Protein AF-A0AAU7EL04-F1 (afdb_monomer)

Nearest PDB structures (foldseek):
  5ywj-assembly1_A  TM=5.070E-01  e=1.749E-01  Staphylococcus aureus subsp. aureus NCTC 8325
  7krh-assembly1_A-2  TM=4.385E-01  e=1.977E-01  Variovorax paradoxus
  4em0-assembly1_B  TM=4.450E-01  e=2.101E-01  Staphylococcus aureus subsp. aureus MRSA252
  5jlu-assembly1_A-2  TM=4.382E-01  e=2.101E-01  Streptococcus pyogenes serotype M3
  7dvs-assembly1_B  TM=4.031E-01  e=1.977E-01  Streptococcus agalactiae

Sequence (221 aa):
MESFILNIFAIIGVFVGGYQLFLFLAKNSEERKRTDDDVWELINNCNECRIYASYYDVSLDEIRNIQGFKKHRIELLKIINEPANRKEALESISEKKQIKLNQIKDFENKRKIGYKYENEIFEIFDTYYKLTQDEIIDGFMKKFSTNQTKATEIFQECYNNWLITKVNTRIPTDEVFYEVGFILDSDGYKLTQNDLTRKEWLKKNNKVLDHRINLANDLPF

Radius of gyration: 29.77 Å; Cα contacts (8 Å, |Δi|>4): 164; chains: 1; bounding box: 68×39×106 Å

Foldseek 3Di:
DVVVVVVVVVVVVVVVVVVVVVVVVVVVVVVVVVVVVVLVVCCVPDPVSVVVCVVVVCDPVNCVVPDVVVVVVVLVVVLVPDVVSVVVVVVVVVVVVVVVVVVLVLLLVLLVVCVVCVVLQLVLCPQEQKDFPVSQLVSQCVVVVDDSVVSVVVVVSCDVSQQKDWDDDPDDDPTTIIGGGCCQADPVNDPDPPRHHSVNVCVVVVHHRDDDHPPPDDDDD

Solvent-accessible surface area (backbone atoms only — not comparable to full-atom values): 12437 Å² total; per-residue (Å²): 113,68,71,60,52,52,50,50,53,51,53,52,49,51,51,54,51,52,49,51,51,48,52,53,52,49,50,56,49,49,54,48,50,51,52,52,51,53,50,50,53,45,33,75,75,28,72,68,46,40,53,53,47,63,70,70,68,54,46,85,72,53,64,74,51,66,74,70,45,54,63,55,50,53,52,52,53,51,34,72,78,33,76,69,49,32,52,56,50,50,50,52,49,51,51,51,49,50,52,51,52,50,50,52,52,51,51,53,53,30,35,60,56,35,73,79,45,48,67,60,51,45,62,59,42,58,44,38,51,34,41,40,65,65,60,50,33,54,35,40,20,63,76,67,74,48,51,70,69,60,18,46,51,52,49,50,53,35,40,76,44,36,45,33,34,77,58,84,66,92,62,93,57,99,69,66,40,29,29,76,7,62,54,40,51,39,79,90,48,53,89,50,94,81,56,75,29,50,66,55,49,31,56,77,67,78,48,66,82,36,85,55,67,67,69,93,77,86,84,86,133

Secondary structure (DSSP, 8-state):
-HHHHHHHHHHHHHHHHHHHHHHHHHHHHHHHHHHHHHHHHHHHH-HHHHHHHHHTT--TTGGGSHHHHHHHHHHHHHHHH-HHHHHHHHHHHHHHHHHHHHHHHHHHHHHHHHTTTHHHHHHHHTTEEEEEHHHHHHHHHHHHT--HHHHHHHHHHHHHTTSEEE---SS--SS-EEEE-HHHH-GGG-SSTTPPPHHHHHHHTT---EEEE--------

pLDDT: mean 72.49, std 19.22, range [33.09, 97.69]

Organism: NCBI:txid3045158

Mean predicted aligned error: 16.2 Å

Structure (mmCIF, N/CA/C/O backbone):
data_AF-A0AAU7EL04-F1
#
_entry.id   AF-A0AAU7EL04-F1
#
loop_
_atom_site.group_PDB
_atom_site.id
_atom_site.type_symbol
_atom_site.label_atom_id
_atom_site.label_alt_id
_atom_site.label_comp_id
_atom_site.label_asym_id
_atom_site.label_entity_id
_atom_site.label_seq_id
_atom_site.pdbx_PDB_ins_code
_atom_site.Cartn_x
_atom_site.Cartn_y
_atom_site.Cartn_z
_atom_site.occupancy
_atom_site.B_iso_or_equiv
_atom_site.auth_seq_id
_atom_site.auth_comp_id
_atom_site.auth_asym_id
_atom_site.auth_atom_id
_atom_site.pdbx_PDB_model_num
ATOM 1 N N . MET A 1 1 ? -5.967 14.012 -80.849 1.00 56.38 1 MET A N 1
ATOM 2 C CA . MET A 1 1 ? -4.724 13.213 -80.755 1.00 56.38 1 MET A CA 1
ATOM 3 C C . MET A 1 1 ? -3.885 13.649 -79.550 1.00 56.38 1 MET A C 1
ATOM 5 O O . MET A 1 1 ? -3.519 12.800 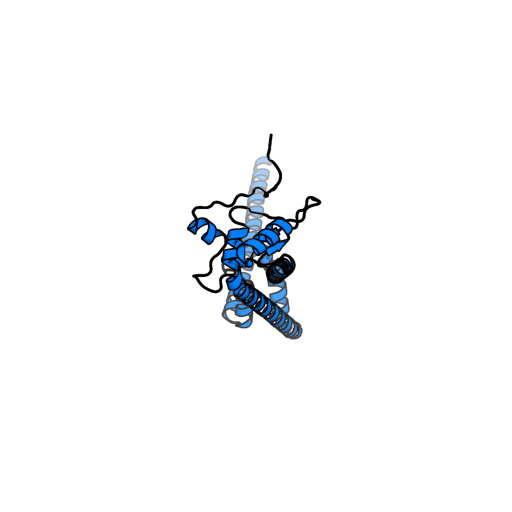-78.753 1.00 56.38 1 MET A O 1
ATOM 9 N N . GLU A 1 2 ? -3.693 14.953 -79.333 1.00 55.84 2 GLU A N 1
ATOM 10 C CA . GLU A 1 2 ? -2.934 15.505 -78.191 1.00 55.84 2 GLU A CA 1
ATOM 11 C C . GLU A 1 2 ? -3.507 15.149 -76.804 1.00 55.84 2 GLU A C 1
ATOM 13 O O . GLU A 1 2 ? -2.762 14.727 -75.927 1.00 55.84 2 GLU A O 1
ATOM 18 N N . SER A 1 3 ? -4.832 15.202 -76.617 1.00 57.09 3 SER A N 1
ATOM 19 C CA . SER A 1 3 ? -5.492 14.801 -75.355 1.00 57.09 3 SER A CA 1
ATOM 20 C C . SER A 1 3 ? -5.275 13.322 -74.987 1.00 57.09 3 SER A C 1
ATOM 22 O O . SER A 1 3 ? -5.177 12.986 -73.809 1.00 57.09 3 SER A O 1
ATOM 24 N N . PHE A 1 4 ? -5.164 12.438 -75.982 1.00 59.41 4 PHE A N 1
ATOM 25 C CA . PHE A 1 4 ? -4.939 11.008 -75.756 1.00 59.41 4 PHE A CA 1
ATOM 26 C C . PHE A 1 4 ? -3.502 10.741 -75.293 1.00 59.41 4 PHE A C 1
ATOM 28 O O . PHE A 1 4 ? -3.276 9.977 -74.360 1.00 59.41 4 PHE A O 1
ATOM 35 N N . ILE A 1 5 ? -2.542 11.447 -75.893 1.00 63.97 5 ILE A N 1
ATOM 36 C CA . ILE A 1 5 ? -1.127 11.395 -75.516 1.00 63.97 5 ILE A CA 1
ATOM 37 C C . ILE A 1 5 ? -0.931 11.961 -74.099 1.00 63.97 5 ILE A C 1
ATOM 39 O O . ILE A 1 5 ? -0.245 11.344 -73.286 1.00 63.97 5 ILE A O 1
ATOM 43 N N . LEU A 1 6 ? -1.596 13.073 -73.763 1.00 65.31 6 LEU A N 1
ATOM 44 C CA . LEU A 1 6 ? -1.537 13.675 -72.426 1.00 65.31 6 LEU A CA 1
ATOM 45 C C . LEU A 1 6 ? -2.083 12.732 -71.336 1.00 65.31 6 LEU A C 1
ATOM 47 O O . LEU A 1 6 ? -1.476 12.592 -70.276 1.00 65.31 6 LEU A O 1
ATOM 51 N N . ASN A 1 7 ? -3.188 12.034 -71.622 1.00 63.28 7 ASN A N 1
ATOM 52 C CA . ASN A 1 7 ? -3.768 11.046 -70.709 1.00 63.28 7 ASN A CA 1
ATOM 53 C C . ASN A 1 7 ? -2.852 9.830 -70.508 1.00 63.28 7 ASN A C 1
ATOM 55 O O . ASN A 1 7 ? -2.730 9.342 -69.387 1.00 63.28 7 ASN A O 1
ATOM 59 N N . ILE A 1 8 ? -2.158 9.370 -71.555 1.00 70.81 8 ILE A N 1
ATOM 60 C CA . ILE A 1 8 ? -1.171 8.286 -71.437 1.00 70.81 8 ILE A CA 1
ATOM 61 C C . ILE A 1 8 ? 0.001 8.711 -70.541 1.00 70.81 8 ILE A C 1
ATOM 63 O O . ILE A 1 8 ? 0.376 7.960 -69.642 1.00 70.81 8 ILE A O 1
ATOM 67 N N . PHE A 1 9 ? 0.542 9.921 -70.716 1.00 65.44 9 PHE A N 1
ATOM 68 C CA . PHE A 1 9 ? 1.618 10.423 -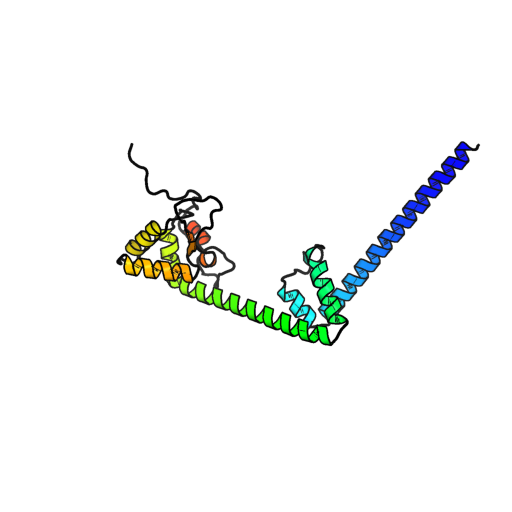69.852 1.00 65.44 9 PHE A CA 1
ATOM 69 C C . PHE A 1 9 ? 1.176 10.601 -68.395 1.00 65.44 9 PHE A C 1
ATOM 71 O O . PHE A 1 9 ? 1.946 10.282 -67.489 1.00 65.44 9 PHE A O 1
ATOM 78 N N . ALA A 1 10 ? -0.064 11.034 -68.151 1.00 65.44 10 ALA A N 1
ATOM 79 C CA . ALA A 1 10 ? -0.618 11.126 -66.802 1.00 65.44 10 ALA A CA 1
ATOM 80 C C . ALA A 1 10 ? -0.753 9.743 -66.137 1.00 65.44 10 ALA A C 1
ATOM 82 O O . ALA A 1 10 ? -0.363 9.576 -64.982 1.00 65.44 10 ALA A O 1
ATOM 83 N N . ILE A 1 11 ? -1.231 8.733 -66.874 1.00 71.56 11 ILE A N 1
ATOM 84 C CA . ILE A 1 11 ? -1.351 7.350 -66.380 1.00 71.56 11 ILE A CA 1
ATOM 85 C C . ILE A 1 11 ? 0.029 6.757 -66.068 1.00 71.56 11 ILE A C 1
ATOM 87 O O . ILE A 1 11 ? 0.217 6.166 -65.004 1.00 71.56 11 ILE A O 1
ATOM 91 N N . ILE A 1 12 ? 1.010 6.959 -66.955 1.00 72.94 12 ILE A N 1
ATOM 92 C CA . ILE A 1 12 ? 2.396 6.525 -66.733 1.00 72.94 12 ILE A CA 1
ATOM 93 C C . ILE A 1 12 ? 2.987 7.236 -65.507 1.00 72.94 12 ILE A C 1
ATOM 95 O O . ILE A 1 12 ? 3.614 6.588 -64.672 1.00 72.94 12 ILE A O 1
ATOM 99 N N . GLY A 1 13 ? 2.740 8.539 -65.344 1.00 68.31 13 GLY A N 1
ATOM 100 C CA . GLY A 1 13 ? 3.198 9.314 -64.187 1.00 68.31 13 GLY A CA 1
ATOM 101 C C . GLY A 1 13 ? 2.639 8.803 -62.855 1.00 68.31 13 GLY A C 1
ATOM 102 O O . GLY A 1 13 ? 3.395 8.644 -61.896 1.00 68.31 13 GLY A O 1
ATOM 103 N N . VAL A 1 14 ? 1.344 8.470 -62.802 1.00 73.56 14 VAL A N 1
ATOM 104 C CA . VAL A 1 14 ? 0.712 7.876 -61.609 1.00 73.56 14 VAL A CA 1
ATOM 105 C C . VAL A 1 14 ? 1.301 6.498 -61.299 1.00 73.56 14 VAL A C 1
ATOM 107 O O . VAL A 1 14 ? 1.588 6.206 -60.138 1.00 73.56 14 VAL A O 1
ATOM 110 N N . PHE A 1 15 ? 1.546 5.671 -62.319 1.00 74.19 15 PHE A N 1
ATOM 111 C CA . PHE A 1 15 ? 2.163 4.355 -62.136 1.00 74.19 15 PHE A CA 1
ATOM 112 C C . PHE A 1 15 ? 3.600 4.450 -61.613 1.00 74.19 15 PHE A C 1
ATOM 114 O O . PHE A 1 15 ? 3.956 3.751 -60.665 1.00 74.19 15 PHE A O 1
ATOM 121 N N . VAL A 1 16 ? 4.418 5.340 -62.183 1.00 76.31 16 VAL A N 1
ATOM 122 C CA . VAL A 1 16 ? 5.808 5.545 -61.747 1.00 76.31 16 VAL A CA 1
ATOM 123 C C . VAL A 1 16 ? 5.855 6.116 -60.328 1.00 76.31 16 VAL A C 1
ATOM 125 O O . VAL A 1 16 ? 6.622 5.622 -59.502 1.00 76.31 16 VAL A O 1
ATOM 128 N N . GLY A 1 17 ? 5.004 7.095 -60.007 1.00 72.56 17 GLY A N 1
ATOM 129 C CA . GLY A 1 17 ? 4.915 7.668 -58.661 1.00 72.56 17 GLY A CA 1
ATOM 130 C C . GLY A 1 17 ? 4.453 6.651 -57.612 1.00 72.56 17 GLY A C 1
ATOM 131 O O . GLY A 1 17 ? 5.066 6.533 -56.551 1.00 72.56 17 GLY A O 1
ATOM 132 N N . GLY A 1 18 ? 3.424 5.859 -57.929 1.00 73.88 18 GLY A N 1
ATOM 133 C CA . GLY A 1 18 ? 2.944 4.779 -57.063 1.00 73.88 18 GLY A CA 1
ATOM 134 C C . GLY A 1 18 ? 3.996 3.690 -56.842 1.00 73.88 18 GLY A C 1
ATOM 135 O O . GLY A 1 18 ? 4.185 3.237 -55.714 1.00 73.88 18 GLY A O 1
ATOM 136 N N . TYR A 1 19 ? 4.738 3.318 -57.889 1.00 72.19 19 TYR A N 1
ATOM 137 C CA . TYR A 1 19 ? 5.814 2.332 -57.798 1.00 72.19 19 TYR A CA 1
ATOM 138 C C . TYR A 1 19 ? 7.004 2.836 -56.968 1.00 72.19 19 TYR A C 1
ATOM 140 O O . TYR A 1 19 ? 7.523 2.097 -56.132 1.00 72.19 19 TYR A O 1
ATOM 148 N N . GLN A 1 20 ? 7.406 4.104 -57.114 1.00 71.44 20 GLN A N 1
ATOM 149 C CA . GLN A 1 20 ? 8.451 4.693 -56.267 1.00 71.44 20 GLN A CA 1
ATOM 150 C C . GLN A 1 20 ? 8.026 4.786 -54.797 1.00 71.44 20 GLN A C 1
ATOM 152 O O . GLN A 1 20 ? 8.826 4.476 -53.913 1.00 71.44 20 GLN A O 1
ATOM 157 N N . LEU A 1 21 ? 6.769 5.150 -54.521 1.00 70.25 21 LEU A N 1
ATOM 158 C CA . LEU A 1 21 ? 6.232 5.156 -53.160 1.00 70.25 21 LEU A CA 1
ATOM 159 C C . LEU A 1 21 ? 6.203 3.741 -52.566 1.00 70.25 21 LEU A C 1
ATOM 161 O O . LEU A 1 21 ? 6.599 3.551 -51.418 1.00 70.25 21 LEU A O 1
ATOM 165 N N . PHE A 1 22 ? 5.795 2.743 -53.353 1.00 74.31 22 PHE A N 1
ATOM 166 C CA . PHE A 1 22 ? 5.831 1.340 -52.948 1.00 74.31 22 PHE A CA 1
ATOM 167 C C . PHE A 1 22 ? 7.256 0.882 -52.618 1.00 74.31 22 PHE A C 1
ATOM 169 O O . PHE A 1 22 ? 7.471 0.332 -51.542 1.00 74.31 22 PHE A O 1
ATOM 176 N N . LEU A 1 23 ? 8.240 1.165 -53.479 1.00 64.94 23 LEU A N 1
ATOM 177 C CA . LEU A 1 23 ? 9.645 0.828 -53.224 1.00 64.94 23 LEU A CA 1
ATOM 178 C C . LEU A 1 23 ? 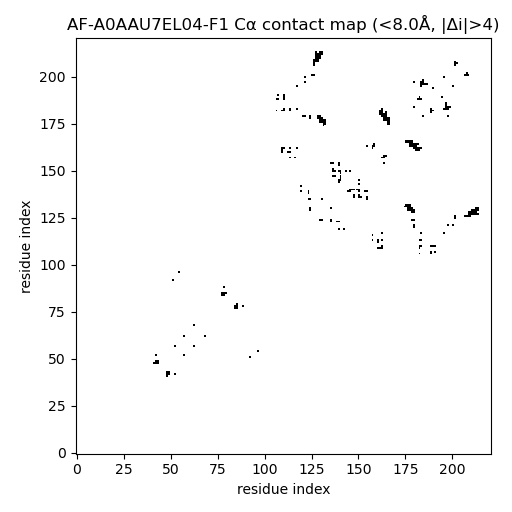10.196 1.537 -51.980 1.00 64.94 23 LEU A C 1
ATOM 180 O O . LEU A 1 23 ? 10.914 0.921 -51.195 1.00 64.94 23 LEU A O 1
ATOM 184 N N . PHE A 1 24 ? 9.839 2.803 -51.755 1.00 68.06 24 PHE A N 1
ATOM 185 C CA . PHE A 1 24 ? 10.226 3.541 -50.550 1.00 68.06 24 PHE A CA 1
ATOM 186 C C . PHE A 1 24 ? 9.618 2.932 -49.277 1.00 68.06 24 PHE A C 1
ATOM 188 O O . PHE A 1 24 ? 10.305 2.774 -48.266 1.00 68.06 24 PHE A O 1
ATOM 195 N N . LEU A 1 25 ? 8.337 2.557 -49.316 1.00 63.88 25 LEU A N 1
ATOM 196 C CA . LEU A 1 25 ? 7.660 1.902 -48.196 1.00 63.88 25 LEU A CA 1
ATOM 197 C C . LEU A 1 25 ? 8.203 0.488 -47.947 1.00 63.88 25 LEU A C 1
ATOM 199 O O . LEU A 1 25 ? 8.426 0.130 -46.791 1.00 63.88 25 LEU A O 1
ATOM 203 N N . ALA A 1 26 ? 8.471 -0.279 -49.005 1.00 59.97 26 ALA A N 1
ATOM 204 C CA . ALA A 1 26 ? 9.073 -1.607 -48.935 1.00 59.97 26 ALA A CA 1
ATOM 205 C C . ALA A 1 26 ? 10.490 -1.548 -48.351 1.00 59.97 26 ALA A C 1
ATOM 207 O O . ALA A 1 26 ? 10.773 -2.255 -47.388 1.00 59.97 26 ALA A O 1
ATOM 208 N N . LYS A 1 27 ? 11.336 -0.623 -48.822 1.00 57.88 27 LYS A N 1
ATOM 209 C CA . LYS A 1 27 ? 12.689 -0.416 -48.286 1.00 57.88 27 LYS A CA 1
ATOM 210 C C . LYS A 1 27 ? 12.667 -0.014 -46.808 1.00 57.88 27 LYS A C 1
ATOM 212 O O . LYS A 1 27 ? 13.374 -0.605 -46.003 1.00 57.88 27 LYS A O 1
ATOM 217 N N . ASN A 1 28 ? 11.792 0.915 -46.416 1.00 53.97 28 ASN A N 1
ATOM 218 C CA . ASN A 1 28 ? 11.625 1.304 -45.009 1.00 53.97 28 ASN A CA 1
ATOM 219 C C . ASN A 1 28 ? 11.025 0.194 -44.129 1.00 53.97 28 ASN A C 1
ATOM 221 O O . ASN A 1 28 ? 11.188 0.220 -42.908 1.00 53.97 28 ASN A O 1
ATOM 225 N N . SER A 1 29 ? 10.252 -0.724 -44.711 1.00 50.03 29 SER A N 1
ATOM 226 C CA . SER A 1 29 ? 9.760 -1.928 -44.035 1.00 50.03 29 SER A CA 1
ATOM 227 C C . SER A 1 29 ? 10.898 -2.926 -43.832 1.00 50.03 29 SER A C 1
ATOM 229 O O . SER A 1 29 ? 11.003 -3.524 -42.767 1.00 50.03 29 SER A O 1
ATOM 231 N N . GLU A 1 30 ? 11.728 -3.125 -44.849 1.00 45.56 30 GLU A N 1
ATOM 232 C CA . GLU A 1 30 ? 12.839 -4.074 -44.849 1.00 45.56 30 GLU A CA 1
ATOM 233 C C . GLU A 1 30 ? 13.976 -3.611 -43.927 1.00 45.56 30 GLU A C 1
ATOM 235 O O . GLU A 1 30 ? 14.449 -4.393 -43.110 1.00 45.56 30 GLU A O 1
ATOM 240 N N . GLU A 1 31 ? 14.323 -2.319 -43.938 1.00 46.16 31 GLU A N 1
ATOM 241 C CA . GLU A 1 31 ? 15.261 -1.716 -42.978 1.00 46.16 31 GLU A CA 1
ATOM 242 C C . GLU A 1 31 ? 14.739 -1.790 -41.535 1.00 46.16 31 GLU A C 1
ATOM 244 O O . GLU A 1 31 ? 15.513 -2.063 -40.616 1.00 46.16 31 GLU A O 1
ATOM 249 N N . ARG A 1 32 ? 13.427 -1.604 -41.313 1.00 49.88 32 ARG A N 1
ATOM 250 C CA . ARG A 1 32 ? 12.816 -1.795 -39.987 1.00 49.88 32 ARG A CA 1
ATOM 251 C C . ARG A 1 32 ? 12.904 -3.245 -39.523 1.00 49.88 32 ARG A C 1
ATOM 253 O O . ARG A 1 32 ? 13.407 -3.466 -38.431 1.00 49.88 32 ARG A O 1
ATOM 260 N N . LYS A 1 33 ? 12.504 -4.203 -40.367 1.00 49.94 33 LYS A N 1
ATOM 261 C CA . LYS A 1 33 ? 12.606 -5.640 -40.067 1.00 49.94 33 LYS A CA 1
ATOM 262 C C . LYS A 1 33 ? 14.039 -6.055 -39.753 1.00 49.94 33 LYS A C 1
ATOM 264 O O . LYS A 1 33 ? 14.271 -6.651 -38.716 1.00 49.94 33 LYS A O 1
ATOM 269 N N . ARG A 1 34 ? 14.999 -5.646 -40.586 1.00 45.66 34 ARG A N 1
ATOM 270 C CA . ARG A 1 34 ? 16.420 -5.948 -40.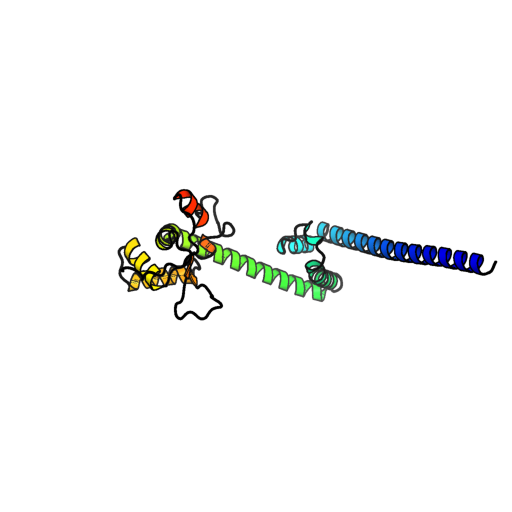385 1.00 45.66 34 ARG A CA 1
ATOM 271 C C . ARG A 1 34 ? 16.945 -5.377 -39.069 1.00 45.66 34 ARG A C 1
ATOM 273 O O . ARG A 1 34 ? 17.654 -6.060 -38.350 1.00 45.66 34 ARG A O 1
ATOM 280 N N . THR A 1 35 ? 16.534 -4.158 -38.714 1.00 48.94 35 THR A N 1
ATOM 281 C CA . THR A 1 35 ? 16.940 -3.578 -37.429 1.00 48.94 35 THR A CA 1
ATOM 282 C C . THR A 1 35 ? 16.281 -4.270 -36.234 1.00 48.94 35 THR A C 1
ATOM 284 O O . THR A 1 35 ? 16.892 -4.355 -35.173 1.00 48.94 35 THR A O 1
ATOM 287 N N . ASP A 1 36 ? 15.039 -4.730 -36.376 1.00 50.56 36 ASP A N 1
ATOM 288 C CA . ASP A 1 36 ? 14.349 -5.472 -35.321 1.00 50.56 36 ASP A CA 1
ATOM 289 C C . ASP A 1 36 ? 14.992 -6.856 -35.130 1.00 50.56 36 ASP A C 1
ATOM 291 O O . ASP A 1 36 ? 15.230 -7.251 -33.990 1.00 50.56 36 ASP A O 1
ATOM 295 N N . ASP A 1 37 ? 15.361 -7.537 -36.220 1.00 50.81 37 ASP A N 1
ATOM 296 C CA . ASP A 1 37 ? 16.081 -8.816 -36.206 1.00 50.81 37 ASP A CA 1
ATOM 297 C C . ASP A 1 37 ? 17.477 -8.674 -35.570 1.00 50.81 37 ASP A C 1
ATOM 299 O O . ASP A 1 37 ? 17.817 -9.448 -34.676 1.00 50.81 37 ASP A O 1
ATOM 303 N N . ASP A 1 38 ? 18.242 -7.634 -35.929 1.00 50.09 38 ASP A N 1
ATOM 304 C CA . ASP A 1 38 ? 19.562 -7.353 -35.343 1.00 50.09 38 ASP A CA 1
ATOM 305 C C . ASP A 1 38 ? 19.463 -7.072 -33.826 1.00 50.09 38 ASP A C 1
ATOM 307 O O . ASP A 1 38 ? 20.283 -7.538 -33.032 1.00 50.09 38 ASP A O 1
ATOM 311 N N . VAL A 1 39 ? 18.437 -6.328 -33.389 1.00 50.66 39 VAL A N 1
ATOM 312 C CA . VAL A 1 39 ? 18.180 -6.040 -31.964 1.00 50.66 39 VAL A CA 1
ATOM 313 C C . VAL A 1 39 ? 17.760 -7.302 -31.211 1.00 50.66 39 VAL A C 1
ATOM 315 O O . VAL A 1 39 ? 18.180 -7.504 -30.071 1.00 50.66 39 VAL A O 1
ATOM 318 N N . TRP A 1 40 ? 16.968 -8.167 -31.837 1.00 52.25 40 TRP A N 1
ATOM 319 C CA . TRP A 1 40 ? 16.572 -9.455 -31.277 1.00 52.25 40 TRP A CA 1
ATOM 320 C C . TRP A 1 40 ? 17.737 -10.435 -31.159 1.00 52.25 40 TRP A C 1
ATOM 322 O O . TRP A 1 40 ? 17.868 -11.112 -30.137 1.00 52.25 40 TRP A O 1
ATOM 332 N N . GLU A 1 41 ? 18.607 -10.486 -32.163 1.00 50.00 41 GLU A N 1
ATOM 333 C CA . GLU A 1 41 ? 19.839 -11.269 -32.134 1.00 50.00 41 GLU A CA 1
ATOM 334 C C . GLU A 1 41 ? 20.787 -10.753 -31.037 1.00 50.00 41 GLU A C 1
ATOM 336 O O . GLU A 1 41 ? 21.343 -11.545 -30.274 1.00 50.00 41 GLU A O 1
ATOM 341 N N . LEU A 1 42 ? 20.887 -9.431 -30.862 1.00 50.69 42 LEU A N 1
ATOM 342 C CA . LEU A 1 42 ? 21.638 -8.790 -29.775 1.00 50.69 42 LEU A CA 1
ATOM 343 C C . LEU A 1 42 ? 21.061 -9.101 -28.389 1.00 50.69 42 LEU A C 1
ATOM 345 O O . LEU A 1 42 ? 21.818 -9.444 -27.483 1.00 50.69 42 LEU A O 1
ATOM 349 N N . ILE A 1 43 ? 19.740 -9.026 -28.207 1.00 53.53 43 ILE A N 1
ATOM 350 C CA . ILE A 1 43 ? 19.094 -9.399 -26.942 1.00 53.53 43 ILE A CA 1
ATOM 351 C C . ILE A 1 43 ? 19.321 -10.885 -26.661 1.00 53.53 43 ILE A C 1
ATOM 353 O O . ILE A 1 43 ? 19.666 -11.232 -25.543 1.00 53.53 43 ILE A O 1
ATOM 357 N N . ASN A 1 44 ? 19.204 -11.776 -27.643 1.00 50.94 44 ASN A N 1
ATOM 358 C CA . ASN A 1 44 ? 19.378 -13.209 -27.396 1.00 50.94 44 ASN A CA 1
ATOM 359 C C . ASN A 1 44 ? 20.835 -13.606 -27.099 1.00 50.94 44 ASN A C 1
ATOM 361 O O . ASN A 1 44 ? 21.057 -14.527 -26.309 1.00 50.94 44 ASN A O 1
ATOM 365 N N . ASN A 1 45 ? 21.813 -12.884 -27.657 1.00 42.44 45 ASN A N 1
ATOM 366 C CA . ASN A 1 45 ? 23.239 -13.206 -27.534 1.00 42.44 45 ASN A CA 1
ATOM 367 C C . ASN A 1 45 ? 24.007 -12.371 -26.485 1.00 42.44 45 ASN A C 1
ATOM 369 O O . ASN A 1 45 ? 25.163 -12.681 -26.201 1.00 42.44 45 ASN A O 1
ATOM 373 N N . CYS A 1 46 ? 23.397 -11.347 -25.874 1.00 47.22 46 CYS A N 1
ATOM 374 C CA . CYS A 1 46 ? 24.008 -10.518 -24.826 1.00 47.22 46 CYS A CA 1
ATOM 375 C C . CYS A 1 46 ? 23.200 -10.593 -23.522 1.00 47.22 46 CYS A C 1
ATOM 377 O O . CYS A 1 46 ? 22.081 -10.082 -23.427 1.00 47.22 46 CYS A O 1
ATOM 379 N N . ASN A 1 47 ? 23.782 -11.204 -22.484 1.00 47.34 47 ASN A N 1
ATOM 380 C CA . ASN A 1 47 ? 23.147 -11.347 -21.167 1.00 47.34 47 ASN A CA 1
ATOM 381 C C . ASN A 1 47 ? 22.742 -9.992 -20.568 1.00 47.34 47 ASN A C 1
ATOM 383 O O . ASN A 1 47 ? 21.713 -9.876 -19.908 1.00 47.34 47 ASN A O 1
ATOM 387 N N . GLU A 1 48 ? 23.517 -8.953 -20.835 1.00 49.81 48 GLU A N 1
ATOM 388 C CA . GLU A 1 48 ? 23.311 -7.594 -20.356 1.00 49.81 48 GLU A CA 1
ATOM 389 C C . GLU A 1 48 ? 22.099 -6.934 -21.033 1.00 49.81 48 GLU A C 1
ATOM 391 O O . GLU A 1 48 ? 21.301 -6.274 -20.363 1.00 49.81 48 GLU A O 1
ATOM 396 N N . CYS A 1 49 ? 21.888 -7.183 -22.331 1.00 51.75 49 CYS A N 1
ATOM 397 C CA . CYS A 1 49 ? 20.688 -6.751 -23.051 1.00 51.75 49 CYS A CA 1
ATOM 398 C C . CYS A 1 49 ? 19.437 -7.513 -22.588 1.00 51.75 49 CYS A C 1
ATOM 400 O O . CYS A 1 49 ? 18.375 -6.902 -22.459 1.00 51.75 49 CYS A O 1
ATOM 402 N N . ARG A 1 50 ? 19.559 -8.805 -22.243 1.00 54.31 50 ARG A N 1
ATOM 403 C CA . ARG A 1 50 ? 18.465 -9.585 -21.620 1.00 54.31 50 ARG A CA 1
ATOM 404 C C . ARG A 1 50 ? 18.081 -9.026 -20.260 1.00 54.31 50 ARG A C 1
ATOM 406 O O . ARG A 1 50 ? 16.896 -8.875 -19.976 1.00 54.31 50 ARG A O 1
ATOM 413 N N . ILE A 1 51 ? 19.074 -8.689 -19.437 1.00 51.88 51 ILE A N 1
ATOM 414 C CA . ILE A 1 51 ? 18.857 -8.099 -18.113 1.00 51.88 51 ILE A CA 1
ATOM 415 C C . ILE A 1 51 ? 18.157 -6.742 -18.248 1.00 51.88 51 ILE A C 1
ATOM 417 O O . ILE A 1 51 ? 17.175 -6.507 -17.547 1.00 51.88 51 ILE A O 1
ATOM 421 N N . TYR A 1 52 ? 18.583 -5.882 -19.179 1.00 56.81 52 TYR A N 1
ATOM 422 C CA . TYR A 1 52 ? 17.908 -4.607 -19.441 1.00 56.81 52 TYR A CA 1
ATOM 423 C C . TYR A 1 52 ? 16.462 -4.804 -19.930 1.00 56.81 52 TYR A C 1
ATOM 425 O O . TYR A 1 52 ? 15.548 -4.226 -19.346 1.00 56.81 52 TYR A O 1
ATOM 433 N N . ALA A 1 53 ? 16.233 -5.657 -20.936 1.00 53.84 53 ALA A N 1
ATOM 434 C CA . ALA A 1 53 ? 14.895 -5.942 -21.466 1.00 53.84 53 ALA A CA 1
ATOM 435 C C . ALA A 1 53 ? 13.945 -6.497 -20.386 1.00 53.84 53 ALA A C 1
ATOM 437 O O . ALA A 1 53 ? 12.812 -6.038 -20.268 1.00 53.84 53 ALA A O 1
ATOM 438 N N . SER A 1 54 ? 14.441 -7.401 -19.533 1.00 52.19 54 SER A N 1
ATOM 439 C CA . SER A 1 54 ? 13.683 -7.956 -18.402 1.00 52.19 54 SER A CA 1
ATOM 440 C C . SER A 1 54 ? 13.353 -6.929 -17.309 1.00 52.19 54 SER A C 1
ATOM 442 O O . SER A 1 54 ? 12.368 -7.078 -16.596 1.00 52.19 54 SER A O 1
ATOM 444 N N . TYR A 1 55 ? 14.163 -5.877 -17.154 1.00 49.53 55 TYR A N 1
ATOM 445 C CA . TYR A 1 55 ? 14.032 -4.913 -16.057 1.00 49.53 55 TYR A CA 1
ATOM 446 C C . TYR A 1 55 ? 12.944 -3.857 -16.291 1.00 49.53 55 TYR A C 1
ATOM 448 O O . TYR A 1 55 ? 12.338 -3.366 -15.329 1.00 49.53 55 TYR A O 1
ATOM 456 N N . TYR A 1 56 ? 12.706 -3.509 -17.556 1.00 48.81 56 TYR A N 1
ATOM 457 C CA . TYR A 1 56 ? 11.683 -2.544 -17.965 1.00 48.81 56 TYR A CA 1
ATOM 458 C C . TYR A 1 56 ? 10.321 -3.185 -18.241 1.00 48.81 56 TYR A C 1
ATOM 460 O O . TYR A 1 56 ? 9.435 -2.485 -18.718 1.00 48.81 56 TYR A O 1
ATOM 468 N N . ASP A 1 57 ? 10.167 -4.477 -17.924 1.00 46.03 57 ASP A N 1
ATOM 469 C CA . ASP A 1 57 ? 8.935 -5.255 -18.105 1.00 46.03 57 ASP A CA 1
ATOM 470 C C . ASP A 1 57 ? 8.328 -5.077 -19.500 1.00 46.03 57 ASP A C 1
ATOM 472 O O . ASP A 1 57 ? 7.118 -5.127 -19.686 1.00 46.03 57 ASP A O 1
ATOM 476 N N . VAL A 1 58 ? 9.187 -4.824 -20.495 1.00 47.47 58 VAL A N 1
ATOM 477 C CA . VAL A 1 58 ? 8.737 -4.695 -21.870 1.00 47.47 58 VAL A CA 1
ATOM 478 C C . VAL A 1 58 ? 8.438 -6.115 -22.293 1.00 47.47 58 VAL A C 1
ATOM 480 O O . VAL A 1 58 ? 9.350 -6.883 -22.618 1.00 47.47 58 VAL A O 1
ATOM 483 N N . SER A 1 59 ? 7.163 -6.492 -22.237 1.00 44.06 59 SER A N 1
ATOM 484 C CA . SER A 1 59 ? 6.743 -7.713 -22.904 1.00 44.06 59 SER A CA 1
ATOM 485 C C . SER A 1 59 ? 7.263 -7.635 -24.340 1.00 44.06 59 SER A C 1
ATOM 487 O O . SER A 1 59 ? 7.290 -6.570 -24.965 1.00 44.06 59 SER A O 1
ATOM 489 N N . LEU A 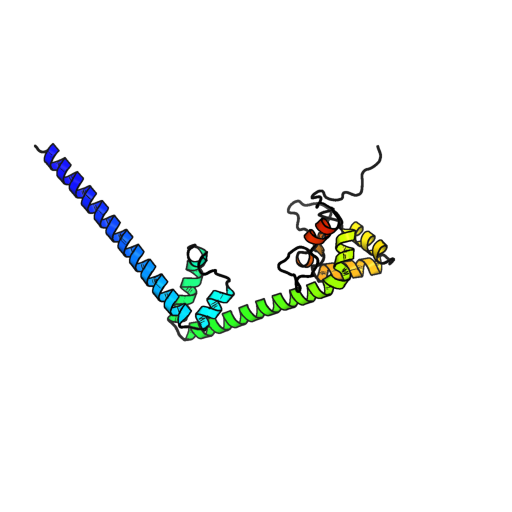1 60 ? 7.728 -8.758 -24.874 1.00 44.94 60 LEU A N 1
ATOM 490 C CA . LEU A 1 60 ? 8.232 -8.819 -26.248 1.00 44.94 60 LEU A CA 1
ATOM 491 C C . LEU A 1 60 ? 7.180 -8.311 -27.263 1.00 44.94 60 LEU A C 1
ATOM 493 O O . LEU A 1 60 ? 7.532 -7.864 -28.354 1.00 44.94 60 LEU A O 1
ATOM 497 N N . ASP A 1 61 ? 5.908 -8.289 -26.852 1.00 41.22 61 ASP A N 1
ATOM 498 C CA . ASP A 1 61 ? 4.769 -7.711 -27.559 1.00 41.22 61 ASP A CA 1
ATOM 499 C C . ASP A 1 61 ? 4.625 -6.178 -27.410 1.00 41.22 61 ASP A C 1
ATOM 501 O O . ASP A 1 61 ? 4.207 -5.514 -28.359 1.00 41.22 61 ASP A O 1
ATOM 505 N N . GLU A 1 62 ? 5.026 -5.564 -26.292 1.00 41.47 62 GLU A N 1
ATOM 506 C CA . GLU A 1 62 ? 5.021 -4.099 -26.099 1.00 41.47 62 GLU A CA 1
ATOM 507 C C . GLU A 1 62 ? 6.152 -3.379 -26.842 1.00 41.47 62 GLU A C 1
ATOM 509 O O . GLU A 1 62 ? 6.011 -2.201 -27.180 1.00 41.47 62 GLU A O 1
ATOM 514 N N . ILE A 1 63 ? 7.228 -4.090 -27.199 1.00 41.94 63 ILE A N 1
ATOM 515 C CA . ILE A 1 63 ? 8.295 -3.588 -28.086 1.00 41.94 63 ILE A CA 1
ATOM 516 C C . ILE A 1 63 ? 7.726 -3.144 -29.449 1.00 41.94 63 ILE A C 1
ATOM 518 O O . ILE A 1 63 ? 8.258 -2.227 -30.081 1.00 41.94 63 ILE A O 1
ATOM 522 N N . ARG A 1 64 ? 6.590 -3.713 -29.882 1.00 43.50 64 ARG A N 1
ATOM 523 C CA . ARG A 1 64 ? 5.894 -3.307 -31.115 1.00 43.50 64 ARG A CA 1
ATOM 524 C C . ARG A 1 64 ? 5.171 -1.958 -31.015 1.00 43.50 64 ARG A C 1
ATOM 526 O O . ARG A 1 64 ? 4.817 -1.412 -32.060 1.00 43.50 64 ARG A O 1
ATOM 533 N N . ASN A 1 65 ? 4.975 -1.385 -29.822 1.00 44.38 65 ASN A N 1
ATOM 534 C CA . ASN A 1 65 ? 4.331 -0.078 -29.649 1.00 44.38 65 ASN A CA 1
ATOM 535 C C . ASN A 1 65 ? 5.369 1.064 -29.551 1.00 44.38 65 ASN A C 1
ATOM 537 O O . ASN A 1 65 ? 6.046 1.304 -28.555 1.00 44.38 65 ASN A O 1
ATOM 541 N N . ILE A 1 66 ? 5.482 1.797 -30.660 1.00 42.19 66 ILE A N 1
ATOM 542 C CA . ILE A 1 66 ? 6.696 2.459 -31.175 1.00 42.19 66 ILE A CA 1
ATOM 543 C C . ILE A 1 66 ? 7.194 3.713 -30.413 1.00 42.19 66 ILE A C 1
ATOM 545 O O . ILE A 1 66 ? 8.302 4.185 -30.683 1.00 42.19 66 ILE A O 1
ATOM 549 N N . GLN A 1 67 ? 6.455 4.287 -29.458 1.00 42.00 67 GLN A N 1
ATOM 550 C CA . GLN A 1 67 ? 6.849 5.587 -28.876 1.00 42.00 67 GLN A CA 1
ATOM 551 C C . GLN A 1 67 ? 7.824 5.504 -27.689 1.00 42.00 67 GLN A C 1
ATOM 553 O O . GLN A 1 67 ? 8.778 6.283 -27.655 1.00 42.00 67 GLN A O 1
ATOM 558 N N . GLY A 1 68 ? 7.666 4.548 -26.767 1.00 43.56 68 GLY A N 1
ATOM 559 C CA . GLY A 1 68 ? 8.614 4.357 -25.653 1.00 43.56 68 GLY A CA 1
ATOM 560 C C . GLY A 1 68 ? 9.957 3.773 -26.109 1.00 43.56 68 GLY A C 1
ATOM 561 O O . GLY A 1 68 ? 11.022 4.151 -25.619 1.00 43.56 68 GLY A O 1
ATOM 562 N N . PHE A 1 69 ? 9.918 2.920 -27.135 1.00 48.25 69 PHE A N 1
ATOM 563 C CA . PHE A 1 69 ? 11.079 2.183 -27.625 1.00 48.25 69 PHE A CA 1
ATOM 564 C C . PHE A 1 69 ? 12.143 3.077 -28.277 1.00 48.25 69 PHE A C 1
ATOM 566 O O . PHE A 1 69 ? 13.331 2.806 -28.145 1.00 48.25 69 PHE A O 1
ATOM 573 N N . LYS A 1 70 ? 11.768 4.191 -28.927 1.00 49.09 70 LYS A N 1
ATOM 574 C CA . LYS A 1 70 ? 12.739 5.084 -29.594 1.00 49.09 70 LYS A CA 1
ATOM 575 C C . LYS A 1 70 ? 13.782 5.667 -28.638 1.00 49.09 70 LYS A C 1
ATOM 577 O O . LYS A 1 70 ? 14.951 5.740 -29.004 1.00 49.09 70 LYS A O 1
ATOM 582 N N . LYS A 1 71 ? 13.379 6.066 -27.427 1.00 51.38 71 LYS A N 1
ATOM 583 C CA . LYS A 1 71 ? 14.295 6.662 -26.442 1.00 51.38 71 LYS A CA 1
ATOM 584 C C . LYS A 1 71 ? 15.268 5.616 -25.889 1.00 51.38 71 LYS A C 1
ATOM 586 O O . LYS A 1 71 ? 16.474 5.843 -25.904 1.00 51.38 71 LYS A O 1
ATOM 591 N N . HIS A 1 72 ? 14.753 4.446 -25.511 1.00 52.31 72 HIS A N 1
ATOM 592 C CA . HIS A 1 72 ? 15.558 3.335 -24.996 1.00 52.31 72 HIS A CA 1
ATOM 593 C C . HIS A 1 72 ? 16.466 2.712 -26.068 1.00 52.31 72 HIS A C 1
ATOM 595 O O . HIS A 1 72 ? 17.611 2.372 -25.786 1.00 52.31 72 HIS A O 1
ATOM 601 N N . ARG A 1 73 ? 16.012 2.657 -27.325 1.00 55.72 73 ARG A N 1
ATOM 602 C CA . ARG A 1 73 ? 16.797 2.209 -28.486 1.00 55.72 73 ARG A CA 1
ATOM 603 C C . ARG A 1 73 ? 17.990 3.122 -28.778 1.00 55.72 73 ARG A C 1
ATOM 605 O O . ARG A 1 73 ? 19.059 2.624 -29.112 1.00 55.72 73 ARG A O 1
ATOM 612 N N . ILE A 1 74 ? 17.835 4.443 -28.647 1.00 58.25 74 ILE A N 1
ATOM 613 C CA . ILE A 1 74 ? 18.943 5.398 -28.832 1.00 58.25 74 ILE A CA 1
ATOM 614 C C . ILE A 1 74 ? 19.991 5.235 -27.724 1.00 58.25 74 ILE A C 1
ATOM 616 O O . ILE A 1 74 ? 21.185 5.273 -28.014 1.00 58.25 74 ILE A O 1
ATOM 620 N N . GLU A 1 75 ? 19.566 5.030 -26.476 1.00 55.69 75 GLU A N 1
ATOM 621 C CA . GLU A 1 75 ? 20.485 4.741 -25.366 1.00 55.69 75 GLU A CA 1
ATOM 622 C C . GLU A 1 75 ? 21.220 3.409 -25.581 1.00 55.69 75 GLU A C 1
ATOM 624 O O . GLU A 1 75 ? 22.446 3.380 -25.508 1.00 55.69 75 GLU A O 1
ATOM 629 N N . LEU A 1 76 ? 20.511 2.341 -25.963 1.00 57.00 76 LEU A N 1
ATOM 630 C CA . LEU A 1 76 ? 21.103 1.036 -26.292 1.00 57.00 76 LEU A CA 1
ATOM 631 C C . LEU A 1 76 ? 22.147 1.128 -27.419 1.00 57.00 76 LEU A C 1
ATOM 633 O O . LEU A 1 76 ? 23.248 0.603 -27.278 1.00 57.00 76 LEU A O 1
ATOM 637 N N . LEU A 1 77 ? 21.858 1.848 -28.507 1.00 57.47 77 LEU A N 1
ATOM 638 C CA . LEU A 1 77 ? 22.800 2.017 -29.622 1.00 57.47 77 LEU A CA 1
ATOM 639 C C . LEU A 1 77 ? 24.038 2.855 -29.245 1.00 57.47 77 LEU A C 1
ATOM 641 O O . LEU A 1 77 ? 25.132 2.582 -29.739 1.00 57.47 77 LEU A O 1
ATOM 645 N N . LYS A 1 78 ? 23.902 3.842 -28.348 1.00 55.19 78 LYS A N 1
ATOM 646 C CA . LYS A 1 78 ? 25.043 4.619 -27.818 1.00 55.19 78 LYS A CA 1
ATOM 647 C C . LYS A 1 78 ? 25.953 3.783 -26.911 1.00 55.19 78 LYS A C 1
ATOM 649 O O . LYS A 1 78 ? 27.169 3.933 -26.968 1.00 55.19 78 LYS A O 1
ATOM 654 N N . ILE A 1 79 ? 25.371 2.884 -26.116 1.00 52.03 79 ILE A N 1
ATOM 655 C CA . ILE A 1 79 ? 26.080 1.929 -25.242 1.00 52.03 79 ILE A CA 1
ATOM 656 C C . ILE A 1 79 ? 26.858 0.888 -26.065 1.00 52.03 79 ILE A C 1
ATOM 658 O O . ILE A 1 79 ? 27.950 0.459 -25.681 1.00 52.03 79 ILE A O 1
ATOM 662 N N . ILE A 1 80 ? 26.304 0.474 -27.208 1.00 52.06 80 ILE A N 1
ATOM 663 C CA . ILE A 1 80 ? 26.922 -0.515 -28.098 1.00 52.06 80 ILE A CA 1
ATOM 664 C C . ILE A 1 80 ? 28.174 0.053 -28.781 1.00 52.06 80 ILE A C 1
ATOM 666 O O . ILE A 1 80 ? 29.192 -0.639 -28.820 1.00 52.06 80 ILE A O 1
ATOM 670 N N . ASN A 1 81 ? 28.129 1.303 -29.251 1.00 55.81 81 ASN A N 1
ATOM 671 C CA . ASN A 1 81 ? 29.154 1.860 -30.142 1.00 55.81 81 ASN A CA 1
ATOM 672 C C . ASN A 1 81 ? 30.366 2.505 -29.443 1.00 55.81 81 ASN A C 1
ATOM 674 O O . ASN A 1 81 ? 31.373 2.741 -30.106 1.00 55.81 81 ASN A O 1
ATOM 678 N N . GLU A 1 82 ? 30.324 2.752 -28.128 1.00 58.59 82 GLU A N 1
ATOM 679 C CA . GLU A 1 82 ? 31.438 3.377 -27.395 1.00 58.59 82 GLU A CA 1
ATOM 680 C C . GLU A 1 82 ? 31.747 2.652 -26.063 1.00 58.59 82 GLU A C 1
ATOM 682 O O . GLU A 1 82 ? 30.901 2.623 -25.165 1.00 58.59 82 GLU A O 1
ATOM 687 N N . PRO A 1 83 ? 32.964 2.090 -25.875 1.00 56.66 83 PRO A N 1
ATOM 688 C CA . PRO A 1 83 ? 33.328 1.330 -24.670 1.00 56.66 83 PRO A CA 1
ATOM 689 C C . PRO A 1 83 ? 33.227 2.111 -23.349 1.00 56.66 83 PRO A C 1
ATOM 691 O O . PRO A 1 83 ? 32.883 1.529 -22.322 1.00 56.66 83 PRO A O 1
ATOM 694 N N . ALA A 1 84 ? 33.507 3.418 -23.364 1.00 59.78 84 ALA A N 1
ATOM 695 C CA . ALA A 1 84 ? 33.409 4.276 -22.180 1.00 59.78 84 ALA A CA 1
ATOM 696 C C . ALA A 1 84 ? 31.946 4.482 -21.748 1.00 59.78 84 ALA A C 1
ATOM 698 O O . ALA A 1 84 ? 31.610 4.254 -20.585 1.00 59.78 84 ALA A O 1
ATOM 699 N N . ASN A 1 85 ? 31.060 4.776 -22.707 1.00 54.44 85 ASN A N 1
ATOM 700 C CA . ASN A 1 85 ? 29.619 4.918 -22.468 1.00 54.44 85 ASN A CA 1
ATOM 701 C C . ASN A 1 85 ? 28.984 3.604 -21.998 1.00 54.44 85 ASN A C 1
ATOM 703 O O . ASN A 1 85 ? 28.000 3.614 -21.259 1.00 54.44 85 ASN A O 1
ATOM 707 N N . ARG A 1 86 ? 29.554 2.457 -22.395 1.00 55.03 86 ARG A N 1
ATOM 708 C CA . ARG A 1 86 ? 29.113 1.138 -21.930 1.00 55.03 86 ARG A CA 1
ATOM 709 C C . ARG A 1 86 ? 29.313 0.960 -20.430 1.00 55.03 86 ARG A C 1
ATOM 711 O O . ARG A 1 86 ? 28.406 0.481 -19.759 1.00 55.03 86 ARG A O 1
AT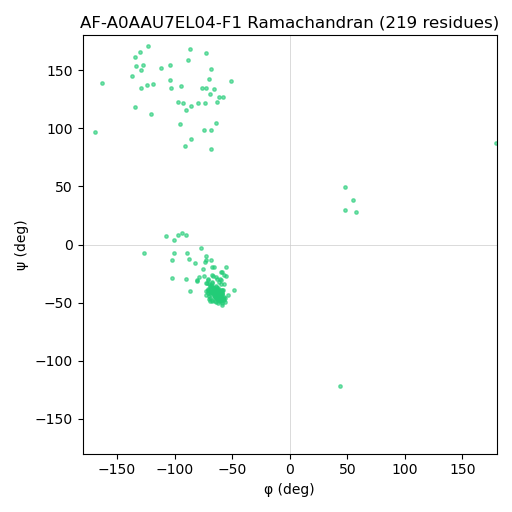OM 718 N N . LYS A 1 87 ? 30.472 1.352 -19.902 1.00 61.53 87 LYS A N 1
ATOM 719 C CA . LYS A 1 87 ? 30.771 1.235 -18.470 1.00 61.53 87 LYS A CA 1
ATOM 720 C C . LYS A 1 87 ? 29.857 2.136 -17.630 1.00 61.53 87 LYS A C 1
ATOM 722 O O . LYS A 1 87 ? 29.228 1.647 -16.699 1.00 61.53 87 LYS A O 1
ATOM 727 N N . GLU A 1 88 ? 29.723 3.405 -18.011 1.00 57.59 88 GLU A N 1
ATOM 728 C CA . GLU A 1 88 ? 28.882 4.383 -17.303 1.00 57.59 88 GLU A CA 1
ATOM 729 C C . GLU A 1 88 ? 27.395 3.988 -17.317 1.00 57.59 88 GLU A C 1
ATOM 731 O O . GLU A 1 88 ? 26.704 4.047 -16.299 1.00 57.59 88 GLU A O 1
ATOM 736 N N . ALA A 1 89 ? 26.893 3.497 -18.454 1.00 53.84 89 ALA A N 1
ATOM 737 C CA . ALA A 1 89 ? 25.523 3.010 -18.530 1.00 53.84 89 ALA A CA 1
ATOM 738 C C . ALA A 1 89 ? 25.292 1.746 -17.689 1.00 53.84 89 ALA A C 1
ATOM 740 O O . ALA A 1 89 ? 24.232 1.619 -17.078 1.00 53.84 89 ALA A O 1
ATOM 741 N N . LEU A 1 90 ? 26.259 0.824 -17.628 1.00 57.75 90 LEU A N 1
ATOM 742 C CA . LEU A 1 90 ? 26.175 -0.370 -16.778 1.00 57.75 90 LEU A CA 1
ATOM 743 C C . LEU A 1 90 ? 26.157 -0.008 -15.289 1.00 57.75 90 LEU A C 1
ATOM 745 O O . LEU A 1 90 ? 25.367 -0.580 -14.537 1.00 57.75 90 LEU A O 1
ATOM 749 N N . GLU A 1 91 ? 26.972 0.961 -14.875 1.00 62.59 91 GLU A N 1
ATOM 750 C CA . GLU A 1 91 ? 26.962 1.498 -13.512 1.00 62.59 91 GLU A CA 1
ATOM 751 C C . GLU A 1 91 ? 25.600 2.142 -13.200 1.00 62.59 91 GLU A C 1
ATOM 753 O O . GLU A 1 91 ? 24.956 1.757 -12.224 1.00 62.59 91 GLU A O 1
ATOM 758 N N . SER A 1 92 ? 25.064 2.977 -14.099 1.00 62.09 92 SER A N 1
ATOM 759 C CA . SER A 1 92 ? 23.728 3.578 -13.945 1.00 62.09 92 SER A CA 1
ATOM 760 C C . SER A 1 92 ? 22.591 2.543 -13.896 1.00 62.09 92 SER A C 1
ATOM 762 O O . SER A 1 92 ? 21.641 2.684 -13.123 1.00 62.09 92 SER A O 1
ATOM 764 N N . ILE A 1 93 ? 22.658 1.480 -14.706 1.00 60.09 93 ILE A N 1
ATOM 765 C CA . ILE A 1 93 ? 21.678 0.380 -14.686 1.00 60.09 93 ILE A CA 1
ATOM 766 C C . ILE A 1 93 ? 21.763 -0.382 -13.361 1.00 60.09 93 ILE A C 1
ATOM 768 O O . ILE A 1 93 ? 20.729 -0.686 -12.764 1.00 60.09 93 ILE A O 1
ATOM 772 N N . SER A 1 94 ? 22.978 -0.674 -12.896 1.00 62.97 94 SER A N 1
ATOM 773 C CA . SER A 1 94 ? 23.219 -1.348 -11.620 1.00 62.97 94 SER A CA 1
ATOM 774 C C . SER A 1 94 ? 22.677 -0.528 -10.446 1.00 62.97 94 SER A C 1
ATOM 776 O O . SER A 1 94 ? 21.941 -1.056 -9.611 1.00 62.97 94 SER A O 1
ATOM 778 N N . GLU A 1 95 ? 22.939 0.779 -10.425 1.00 65.31 95 GLU A N 1
ATOM 779 C CA . GLU A 1 95 ? 22.402 1.702 -9.421 1.00 65.31 95 GLU A CA 1
ATOM 780 C C . GLU A 1 95 ? 20.873 1.753 -9.449 1.00 65.31 95 GLU A C 1
ATOM 782 O O . GLU A 1 95 ? 20.227 1.579 -8.414 1.00 65.31 95 GLU A O 1
ATOM 787 N N . LYS A 1 96 ? 20.266 1.908 -10.633 1.00 63.44 96 LYS A N 1
ATOM 788 C CA . LYS A 1 96 ? 18.802 1.894 -10.783 1.00 63.44 96 LYS A CA 1
ATOM 789 C C . LYS A 1 96 ? 18.201 0.579 -10.291 1.00 63.44 96 LYS A C 1
ATOM 791 O O . LYS A 1 96 ? 17.193 0.610 -9.584 1.00 63.44 96 LYS A O 1
ATOM 796 N N . LYS A 1 97 ? 18.828 -0.558 -10.614 1.00 65.75 97 LYS A N 1
ATOM 797 C CA . LYS A 1 97 ? 18.423 -1.884 -10.126 1.00 65.75 97 LYS A CA 1
ATOM 798 C C . LYS A 1 97 ? 18.484 -1.954 -8.607 1.00 65.75 97 LYS A C 1
ATOM 800 O O . LYS A 1 97 ? 17.538 -2.439 -7.989 1.00 65.75 97 LYS A O 1
ATOM 805 N N . GLN A 1 98 ? 19.553 -1.444 -8.003 1.00 67.94 98 GLN A N 1
ATOM 806 C CA . GLN A 1 98 ? 19.693 -1.411 -6.553 1.00 67.94 98 GLN A CA 1
ATOM 807 C C . GLN A 1 98 ? 18.615 -0.535 -5.900 1.00 67.94 98 GLN A C 1
ATOM 809 O O . GLN A 1 98 ? 18.027 -0.947 -4.902 1.00 67.94 98 GLN A O 1
ATOM 814 N N . ILE A 1 99 ? 18.295 0.624 -6.487 1.00 69.06 99 ILE A N 1
ATOM 815 C CA . ILE A 1 99 ? 17.212 1.502 -6.017 1.00 69.06 99 ILE A CA 1
ATOM 816 C C . ILE A 1 99 ? 15.867 0.766 -6.049 1.00 69.06 99 ILE A C 1
ATOM 818 O O . ILE A 1 99 ? 15.159 0.761 -5.044 1.00 69.06 99 ILE A O 1
ATOM 822 N N . LYS A 1 100 ? 15.525 0.090 -7.154 1.00 69.31 100 LYS A N 1
ATOM 823 C CA . LYS A 1 100 ? 14.261 -0.663 -7.266 1.00 69.31 100 LYS A CA 1
ATOM 824 C C . LYS A 1 100 ? 14.207 -1.846 -6.302 1.00 69.31 100 LYS A C 1
ATOM 826 O O . LYS A 1 100 ? 13.179 -2.064 -5.673 1.00 69.31 100 LYS A O 1
ATOM 831 N N . LEU A 1 101 ? 15.310 -2.578 -6.123 1.00 72.94 101 LEU A N 1
ATOM 832 C CA . LEU A 1 101 ? 15.391 -3.647 -5.120 1.00 72.94 101 LEU A CA 1
ATOM 833 C C . LEU A 1 101 ? 15.189 -3.110 -3.699 1.00 72.94 101 LEU A C 1
ATOM 835 O O . LEU A 1 101 ? 14.499 -3.739 -2.901 1.00 72.94 101 LEU A O 1
ATOM 839 N N . ASN A 1 102 ? 15.757 -1.944 -3.386 1.00 77.12 102 ASN A N 1
ATOM 840 C CA . ASN A 1 102 ? 15.555 -1.293 -2.094 1.00 77.12 102 ASN A CA 1
ATOM 841 C C . ASN A 1 102 ? 14.095 -0.844 -1.912 1.00 77.12 102 ASN A C 1
ATOM 843 O O . ASN A 1 102 ? 13.551 -1.034 -0.830 1.00 77.12 102 ASN A O 1
ATOM 847 N N . GLN A 1 103 ? 13.445 -0.322 -2.958 1.00 75.81 103 GLN A N 1
ATOM 848 C CA . GLN A 1 103 ? 12.019 0.035 -2.930 1.00 75.81 103 GLN A CA 1
ATOM 849 C C . GLN A 1 103 ? 11.122 -1.184 -2.701 1.00 75.81 103 GLN A C 1
ATOM 851 O O . GLN A 1 103 ? 10.221 -1.127 -1.873 1.00 75.81 103 GLN A O 1
ATOM 856 N N . ILE A 1 104 ? 11.393 -2.301 -3.385 1.00 75.56 104 ILE A N 1
ATOM 857 C CA . ILE A 1 104 ? 10.654 -3.553 -3.174 1.00 75.56 104 ILE A CA 1
ATOM 858 C C . ILE A 1 104 ? 10.795 -3.996 -1.715 1.00 75.56 104 ILE A C 1
ATOM 860 O O . ILE A 1 104 ? 9.787 -4.198 -1.047 1.00 75.56 104 ILE A O 1
ATOM 864 N N . LYS A 1 105 ? 12.024 -4.052 -1.185 1.00 84.50 105 LYS A N 1
ATOM 865 C CA . LYS A 1 105 ? 12.268 -4.414 0.223 1.00 84.50 105 LYS A CA 1
ATOM 866 C C . LYS A 1 105 ? 11.559 -3.484 1.208 1.00 84.50 105 LYS A C 1
ATOM 868 O O . LYS A 1 105 ? 11.051 -3.947 2.226 1.00 84.50 105 LYS A O 1
ATOM 873 N N . ASP A 1 106 ? 11.530 -2.185 0.924 1.00 86.38 106 ASP A N 1
ATOM 874 C CA . ASP A 1 106 ? 10.805 -1.205 1.734 1.00 86.38 106 ASP A CA 1
ATOM 875 C C . ASP A 1 106 ? 9.295 -1.498 1.752 1.00 86.38 106 ASP A C 1
ATOM 877 O O . ASP A 1 106 ? 8.689 -1.548 2.822 1.00 86.38 106 ASP A O 1
ATOM 881 N N . PHE A 1 107 ? 8.694 -1.799 0.596 1.00 85.38 107 PHE A N 1
ATOM 882 C CA . PHE A 1 107 ? 7.280 -2.181 0.515 1.00 85.38 107 PHE A CA 1
ATOM 883 C C . PHE A 1 107 ? 6.984 -3.496 1.226 1.00 85.38 107 PHE A C 1
ATOM 885 O O . PHE A 1 107 ? 5.983 -3.585 1.934 1.00 85.38 107 PHE A O 1
ATOM 892 N N . GLU A 1 108 ? 7.864 -4.490 1.106 1.00 86.81 108 GLU A N 1
ATOM 893 C CA . GLU A 1 108 ? 7.716 -5.748 1.837 1.00 86.81 108 GLU A CA 1
ATOM 894 C C . GLU A 1 108 ? 7.736 -5.527 3.351 1.00 86.81 108 GLU A C 1
ATOM 896 O O . GLU A 1 108 ? 6.917 -6.088 4.080 1.00 86.81 108 GLU A O 1
ATOM 901 N N . ASN A 1 109 ? 8.649 -4.688 3.843 1.00 89.38 109 ASN A N 1
ATOM 902 C CA . ASN A 1 109 ? 8.733 -4.370 5.266 1.00 89.38 109 ASN A CA 1
ATOM 903 C C . ASN A 1 109 ? 7.483 -3.631 5.755 1.00 89.38 109 ASN A C 1
ATOM 905 O O . ASN A 1 109 ? 6.920 -3.999 6.786 1.00 89.38 109 ASN A O 1
ATOM 909 N N . LYS A 1 110 ? 7.001 -2.651 4.989 1.00 90.75 110 LYS A N 1
ATOM 910 C CA . LYS A 1 110 ? 5.751 -1.943 5.288 1.00 90.75 110 LYS A CA 1
ATOM 911 C C . LYS A 1 110 ? 4.542 -2.882 5.278 1.00 90.75 110 LYS A C 1
ATOM 913 O O . LYS A 1 110 ? 3.721 -2.820 6.190 1.00 90.75 110 LYS A O 1
ATOM 918 N N . ARG A 1 111 ? 4.455 -3.816 4.322 1.00 88.81 111 ARG A N 1
ATOM 919 C CA . ARG A 1 111 ? 3.378 -4.822 4.276 1.00 88.81 111 ARG A CA 1
ATOM 920 C C . ARG A 1 111 ? 3.396 -5.746 5.492 1.00 88.81 111 ARG A C 1
ATOM 922 O O . ARG A 1 111 ? 2.329 -6.019 6.038 1.00 88.81 111 ARG A O 1
ATOM 929 N N . LYS A 1 112 ? 4.580 -6.162 5.960 1.00 91.00 112 LYS A N 1
ATOM 930 C CA . LYS A 1 112 ? 4.729 -6.954 7.198 1.00 91.00 112 LYS A CA 1
ATOM 931 C C . LYS A 1 112 ? 4.197 -6.217 8.425 1.00 91.00 112 LYS A C 1
ATOM 933 O O . LYS A 1 112 ? 3.565 -6.843 9.268 1.00 91.00 112 LYS A O 1
ATOM 938 N N . ILE A 1 113 ? 4.421 -4.904 8.512 1.00 89.00 113 ILE A N 1
ATOM 939 C CA . ILE A 1 113 ? 3.814 -4.062 9.557 1.00 89.00 113 ILE A CA 1
ATOM 940 C C . ILE A 1 113 ? 2.291 -4.033 9.379 1.00 89.00 113 ILE A C 1
ATOM 942 O O . ILE A 1 113 ? 1.557 -4.162 10.355 1.00 89.00 113 ILE A O 1
ATOM 946 N N . GLY A 1 114 ? 1.820 -3.963 8.131 1.00 83.56 114 GLY A N 1
ATOM 947 C CA . GLY A 1 114 ? 0.409 -4.066 7.762 1.00 83.56 114 GLY A CA 1
ATOM 948 C C . GLY A 1 114 ? -0.326 -5.246 8.397 1.00 83.56 114 GLY A C 1
ATOM 949 O O . GLY A 1 114 ? -1.438 -5.055 8.868 1.00 83.56 114 GLY A O 1
ATOM 950 N N . TYR A 1 115 ? 0.293 -6.423 8.517 1.00 87.25 115 TYR A N 1
ATOM 951 C CA . TYR A 1 115 ? -0.347 -7.592 9.145 1.00 87.25 115 TYR A CA 1
ATOM 952 C C . TYR A 1 115 ? -0.781 -7.377 10.599 1.00 87.25 115 TYR A C 1
ATOM 954 O O . TYR A 1 115 ? -1.673 -8.071 11.075 1.00 87.25 115 TYR A O 1
ATOM 962 N N . LYS A 1 116 ? -0.169 -6.425 11.311 1.00 91.75 116 LYS A N 1
ATOM 963 C CA . LYS A 1 116 ? -0.552 -6.091 12.687 1.00 91.75 116 LYS A CA 1
ATOM 964 C C . LYS A 1 116 ? -1.858 -5.295 12.763 1.00 91.75 116 LYS A C 1
ATOM 966 O O . LYS A 1 116 ? -2.511 -5.338 13.798 1.00 91.75 116 LYS A O 1
ATOM 971 N N . TYR A 1 117 ? -2.181 -4.541 11.714 1.00 94.00 117 TYR A N 1
ATOM 972 C CA . TYR A 1 117 ? -3.233 -3.522 11.738 1.00 94.00 117 TYR A CA 1
ATOM 973 C C . TYR A 1 117 ? -4.273 -3.685 10.623 1.00 94.00 117 TYR A C 1
ATOM 975 O O . TYR A 1 117 ? -5.237 -2.926 10.584 1.00 94.00 117 TYR A O 1
ATOM 983 N N . GLU A 1 118 ? -4.071 -4.603 9.672 1.00 93.75 118 GLU A N 1
ATOM 984 C CA . GLU A 1 118 ? -4.857 -4.657 8.435 1.00 93.75 118 GLU A CA 1
ATOM 985 C C . GLU A 1 118 ? -6.351 -4.843 8.695 1.00 93.75 118 GLU A C 1
ATOM 987 O O . GLU A 1 118 ? -7.160 -4.117 8.120 1.00 93.75 118 GLU A O 1
ATOM 992 N N . ASN A 1 119 ? -6.728 -5.758 9.591 1.00 94.75 119 ASN A N 1
ATOM 993 C CA . ASN A 1 119 ? -8.133 -6.034 9.851 1.00 94.75 119 ASN A CA 1
ATOM 994 C C . ASN A 1 119 ? -8.793 -4.867 10.595 1.00 94.75 119 ASN A C 1
ATOM 996 O O . ASN A 1 119 ? -9.902 -4.471 10.250 1.00 94.75 119 ASN A O 1
ATOM 1000 N N . GLU A 1 120 ? -8.100 -4.262 11.558 1.00 95.69 120 GLU A N 1
ATOM 1001 C CA . GLU A 1 120 ? -8.591 -3.099 12.295 1.00 95.69 120 GLU A CA 1
ATOM 1002 C C . GLU A 1 120 ? -8.743 -1.886 11.378 1.00 95.69 120 GLU A C 1
ATOM 1004 O O . GLU A 1 120 ? -9.760 -1.201 11.447 1.00 95.69 120 GLU A O 1
ATOM 1009 N N . ILE A 1 121 ? -7.782 -1.647 10.480 1.00 96.69 121 ILE A N 1
ATOM 1010 C CA . ILE A 1 121 ? -7.870 -0.590 9.466 1.00 96.69 121 ILE A CA 1
ATOM 1011 C C . ILE A 1 121 ? -9.080 -0.834 8.561 1.00 96.69 121 ILE A C 1
ATOM 1013 O O . ILE A 1 121 ? -9.866 0.089 8.343 1.00 96.69 121 ILE A O 1
ATOM 1017 N N . PHE A 1 122 ? -9.271 -2.058 8.059 1.00 96.00 122 PHE A N 1
ATOM 1018 C CA . PHE A 1 122 ? -10.427 -2.371 7.217 1.00 96.00 122 PHE A CA 1
ATOM 1019 C C . PHE A 1 122 ? -11.749 -2.213 7.961 1.00 96.00 122 PHE A C 1
ATOM 1021 O O . PHE A 1 122 ? -12.705 -1.723 7.377 1.00 96.00 122 PHE A O 1
ATOM 1028 N N . GLU A 1 123 ? -11.809 -2.565 9.242 1.00 95.19 123 GLU A N 1
ATOM 1029 C CA . GLU A 1 123 ? -13.009 -2.392 10.058 1.00 95.19 123 GLU A CA 1
ATOM 1030 C C . GLU A 1 123 ? -13.293 -0.930 10.424 1.00 95.19 123 GLU A C 1
ATOM 1032 O O . GLU A 1 123 ? -14.459 -0.569 10.555 1.00 95.19 123 GLU A O 1
ATOM 1037 N N . ILE A 1 124 ? -12.263 -0.097 10.611 1.00 96.00 124 ILE A N 1
ATOM 1038 C CA . ILE A 1 124 ? -12.414 1.344 10.878 1.00 96.00 124 ILE A CA 1
ATOM 1039 C C . ILE A 1 124 ? -12.924 2.056 9.630 1.00 96.00 124 ILE A C 1
ATOM 1041 O O . ILE A 1 124 ? -13.885 2.816 9.704 1.00 96.00 124 ILE A O 1
ATOM 1045 N N . PHE A 1 125 ? -12.295 1.792 8.484 1.00 94.81 125 PHE A N 1
ATOM 1046 C CA . PHE A 1 125 ? -12.733 2.353 7.210 1.00 94.81 125 PHE A CA 1
ATOM 1047 C C . PHE A 1 125 ? -14.044 1.740 6.726 1.00 94.81 125 PHE A C 1
ATOM 1049 O O . PHE A 1 125 ? -14.802 2.401 6.029 1.00 94.81 125 PHE A O 1
ATOM 1056 N N . ASP A 1 126 ? -14.307 0.485 7.074 1.00 93.25 126 ASP A N 1
ATOM 1057 C CA . ASP A 1 126 ? -15.476 -0.280 6.673 1.00 93.25 126 ASP A CA 1
ATOM 1058 C C . ASP A 1 126 ? -15.810 -0.097 5.177 1.00 93.25 126 ASP A C 1
ATOM 1060 O O . ASP A 1 126 ? -14.976 -0.341 4.290 1.00 93.25 126 ASP A O 1
ATOM 1064 N N . THR A 1 127 ? -17.021 0.377 4.887 1.00 88.88 127 THR A N 1
ATOM 1065 C CA . THR A 1 127 ? -17.485 0.714 3.543 1.00 88.88 127 THR A CA 1
ATOM 1066 C C . THR A 1 127 ? -17.041 2.103 3.090 1.00 88.88 127 THR A C 1
ATOM 1068 O O . THR A 1 127 ? -17.051 2.355 1.891 1.00 88.88 127 THR A O 1
ATOM 1071 N N . TYR A 1 128 ? -16.588 2.987 3.979 1.00 89.50 128 TYR A N 1
ATOM 1072 C CA . TYR A 1 128 ? -16.243 4.371 3.654 1.00 89.50 128 TYR A CA 1
ATOM 1073 C C . TYR A 1 128 ? -14.938 4.479 2.883 1.00 89.50 128 TYR A C 1
ATOM 1075 O O . TYR A 1 128 ? -13.867 4.100 3.365 1.00 89.50 128 TYR A O 1
ATOM 1083 N N . TYR A 1 129 ? -14.983 5.063 1.690 1.00 87.06 129 TYR A N 1
ATOM 1084 C CA . TYR A 1 129 ? -13.772 5.261 0.903 1.00 87.06 129 TYR A CA 1
ATOM 1085 C C . TYR A 1 129 ? -12.758 6.176 1.609 1.00 87.06 129 TYR A C 1
ATOM 1087 O O . TYR A 1 129 ? -11.557 5.900 1.556 1.00 87.06 129 TYR A O 1
ATOM 1095 N N . LYS A 1 130 ? -13.240 7.212 2.310 1.00 91.44 130 LYS A N 1
ATOM 1096 C CA . LYS A 1 130 ? -12.417 8.222 2.984 1.00 91.44 130 LYS A CA 1
ATOM 1097 C C . LYS A 1 130 ? -12.935 8.552 4.374 1.00 91.44 130 LYS A C 1
ATOM 1099 O O . LYS A 1 130 ? -14.147 8.633 4.560 1.00 91.44 130 LYS A O 1
ATOM 1104 N N . LEU A 1 131 ? -12.000 8.821 5.279 1.00 92.31 131 LEU A N 1
ATOM 1105 C CA . LEU A 1 131 ? -12.250 9.296 6.639 1.00 92.31 131 LEU A CA 1
ATOM 1106 C C . LEU A 1 131 ? -11.319 10.466 6.970 1.00 92.31 131 LEU A C 1
ATOM 1108 O O . LEU A 1 131 ? -10.225 10.589 6.410 1.00 92.31 131 LEU A O 1
ATOM 1112 N N . THR A 1 132 ? -11.753 11.326 7.878 1.00 92.75 132 THR A N 1
ATOM 1113 C CA . THR A 1 132 ? -10.915 12.346 8.517 1.00 92.75 132 THR A CA 1
ATOM 1114 C C . THR A 1 132 ? -9.946 11.705 9.515 1.00 92.75 132 THR A C 1
ATOM 1116 O O . THR A 1 132 ? -10.093 10.544 9.905 1.00 92.75 132 THR A O 1
ATOM 1119 N N . GLN A 1 133 ? -8.925 12.454 9.943 1.00 94.31 133 GLN A N 1
ATOM 1120 C CA . GLN A 1 133 ? -7.989 11.960 10.957 1.00 94.31 133 GLN A CA 1
ATOM 1121 C C . GLN A 1 133 ? -8.697 11.626 12.280 1.00 94.31 133 GLN A C 1
ATOM 1123 O O . GLN A 1 133 ? -8.392 10.598 12.883 1.00 94.31 133 GLN A O 1
ATOM 1128 N N . ASP A 1 134 ? -9.640 12.466 12.711 1.00 94.12 134 ASP A N 1
ATOM 1129 C CA . ASP A 1 134 ? -10.336 12.298 13.989 1.00 94.12 134 ASP A CA 1
ATOM 1130 C C . ASP A 1 134 ? -11.207 11.037 13.989 1.00 94.12 134 ASP A C 1
ATOM 1132 O O . ASP A 1 134 ? -11.128 10.240 14.922 1.00 94.12 134 ASP A O 1
ATOM 1136 N N . GLU A 1 135 ? -11.932 10.767 12.898 1.00 95.31 135 GLU A N 1
ATOM 1137 C CA . GLU A 1 135 ? -12.704 9.525 12.742 1.00 95.31 135 GLU A CA 1
ATOM 1138 C C . GLU A 1 135 ? -11.821 8.272 12.827 1.00 95.31 135 GLU A C 1
ATOM 1140 O O . GLU A 1 135 ? -12.205 7.265 13.429 1.00 95.31 135 GLU A O 1
ATOM 1145 N N . ILE A 1 136 ? -10.620 8.325 12.245 1.00 96.62 136 ILE A N 1
ATOM 1146 C CA . ILE A 1 136 ? -9.670 7.208 12.282 1.00 96.62 136 ILE A CA 1
ATOM 1147 C C . ILE A 1 136 ? -9.108 7.020 13.694 1.00 96.62 136 ILE A C 1
ATOM 1149 O O . ILE A 1 136 ? -9.027 5.886 14.174 1.00 96.62 136 ILE A O 1
ATOM 1153 N N . ILE A 1 137 ? -8.734 8.110 14.371 1.00 97.25 137 ILE A N 1
ATOM 1154 C CA . ILE A 1 137 ? -8.235 8.073 15.753 1.00 97.25 137 ILE A CA 1
ATOM 1155 C C . ILE A 1 137 ? -9.310 7.513 16.687 1.00 97.25 137 ILE A C 1
ATOM 1157 O O . ILE A 1 137 ? -9.013 6.607 17.469 1.00 97.25 137 ILE A O 1
ATOM 1161 N N . ASP A 1 138 ? -10.556 7.966 16.561 1.00 96.81 138 ASP A N 1
ATOM 1162 C CA . ASP A 1 138 ? -11.696 7.435 17.313 1.00 96.81 138 ASP A CA 1
ATOM 1163 C C . ASP A 1 138 ? -11.913 5.944 17.033 1.00 96.81 138 ASP A C 1
ATOM 1165 O O . ASP A 1 138 ? -12.176 5.154 17.949 1.00 96.81 138 ASP A O 1
ATOM 1169 N N . GLY A 1 139 ? -11.765 5.536 15.771 1.00 96.62 139 GLY A N 1
ATOM 1170 C CA . GLY A 1 139 ? -11.773 4.137 15.358 1.00 96.62 139 GLY A CA 1
ATOM 1171 C C . GLY A 1 139 ? -10.711 3.315 16.090 1.00 96.62 139 GLY A C 1
ATOM 1172 O O . GLY A 1 139 ? -11.029 2.280 16.682 1.00 96.62 139 GLY A O 1
ATOM 1173 N N . PHE A 1 140 ? -9.465 3.793 16.126 1.00 97.69 140 PHE A N 1
ATOM 1174 C CA . PHE A 1 140 ? -8.371 3.121 16.828 1.00 97.69 140 PHE A CA 1
ATOM 1175 C C . PHE A 1 140 ? -8.557 3.095 18.345 1.00 97.69 140 PHE A C 1
ATOM 1177 O O . PHE A 1 140 ? -8.307 2.059 18.964 1.00 97.69 140 PHE A O 1
ATOM 1184 N N . MET A 1 141 ? -9.042 4.182 18.951 1.00 97.62 141 MET A N 1
ATOM 1185 C CA . MET A 1 141 ? -9.383 4.212 20.376 1.00 97.62 141 MET A CA 1
ATOM 1186 C C . MET A 1 141 ? -10.385 3.110 20.725 1.00 97.62 141 MET A C 1
ATOM 1188 O O . MET A 1 141 ? -10.171 2.376 21.691 1.00 97.62 141 MET A O 1
ATOM 1192 N N . LYS A 1 142 ? -11.434 2.948 19.908 1.00 95.75 142 LYS A N 1
ATOM 1193 C CA . LYS A 1 142 ? -12.457 1.907 20.087 1.00 95.75 142 LYS A CA 1
ATOM 1194 C C . LYS A 1 142 ? -11.895 0.503 19.859 1.00 95.75 142 LYS A C 1
ATOM 1196 O O . LYS A 1 142 ? -12.101 -0.366 20.701 1.00 95.75 142 LYS A O 1
ATOM 1201 N N . LYS A 1 143 ? -11.169 0.272 18.758 1.00 95.25 143 LYS A N 1
ATOM 1202 C CA . LYS A 1 143 ? -10.634 -1.058 18.402 1.00 95.25 143 LYS A CA 1
ATOM 1203 C C . LYS A 1 143 ? -9.598 -1.569 19.397 1.00 95.25 143 LYS A C 1
ATOM 1205 O O . LYS A 1 143 ? -9.642 -2.737 19.767 1.00 95.25 143 LYS A O 1
ATOM 1210 N N . PHE A 1 144 ? -8.718 -0.693 19.875 1.00 93.69 144 PHE A N 1
ATOM 1211 C CA . PHE A 1 144 ? -7.633 -1.064 20.785 1.00 93.69 144 PHE A CA 1
ATOM 1212 C C . PHE A 1 144 ? -7.921 -0.748 22.256 1.00 93.69 144 PHE A C 1
ATOM 1214 O O . PHE A 1 144 ? -7.048 -0.960 23.095 1.00 93.69 144 PHE A O 1
ATOM 1221 N N . SER A 1 145 ? -9.121 -0.248 22.583 1.00 94.88 145 SER A N 1
ATOM 1222 C CA . SER A 1 145 ? -9.499 0.171 23.944 1.00 94.88 145 SER A CA 1
ATOM 1223 C C . SER A 1 145 ? -8.431 1.065 24.591 1.00 94.88 145 SER A C 1
ATOM 1225 O O . SER A 1 145 ? -7.958 0.815 25.700 1.00 94.88 145 SER A O 1
ATOM 1227 N N . THR A 1 146 ? -7.997 2.085 23.849 1.00 95.12 146 THR A N 1
ATOM 1228 C CA . THR A 1 146 ? -6.842 2.922 24.190 1.00 95.12 146 THR A CA 1
ATOM 1229 C C . THR A 1 146 ? -7.206 4.406 24.272 1.00 95.12 146 THR A C 1
ATOM 1231 O O . THR A 1 146 ? -8.315 4.808 23.929 1.00 95.12 146 THR A O 1
ATOM 1234 N N . ASN A 1 147 ? -6.280 5.232 24.760 1.00 96.69 147 ASN A N 1
ATOM 1235 C CA . ASN A 1 147 ? -6.467 6.681 24.840 1.00 96.69 147 ASN A CA 1
ATOM 1236 C C . ASN A 1 147 ? -6.049 7.388 23.538 1.00 96.69 147 ASN A C 1
ATOM 1238 O O . ASN A 1 147 ? -5.395 6.800 22.675 1.00 96.69 147 ASN A O 1
ATOM 1242 N N . GLN A 1 148 ? -6.398 8.671 23.423 1.00 96.25 148 GLN A N 1
ATOM 1243 C CA . GLN A 1 148 ? -6.138 9.470 22.224 1.00 96.25 148 GLN A CA 1
ATOM 1244 C C . GLN A 1 148 ? -4.649 9.548 21.864 1.00 96.25 148 GLN A C 1
ATOM 1246 O O . GLN A 1 148 ? -4.301 9.437 20.691 1.00 96.25 148 GLN A O 1
ATOM 1251 N N . THR A 1 149 ? -3.757 9.684 22.852 1.00 97.50 149 THR A N 1
ATOM 1252 C CA . THR A 1 149 ? -2.304 9.733 22.620 1.00 97.50 149 THR A CA 1
ATOM 1253 C C . THR A 1 149 ? -1.815 8.469 21.919 1.00 97.50 149 THR A C 1
ATOM 1255 O O . THR A 1 149 ? -1.225 8.548 20.846 1.00 97.50 149 THR A O 1
ATOM 1258 N N . LYS A 1 150 ? -2.146 7.295 22.462 1.00 97.19 150 LYS A N 1
ATOM 1259 C CA . LYS A 1 150 ? -1.760 6.008 21.872 1.00 97.19 150 LYS A CA 1
ATOM 1260 C C . LYS A 1 150 ? -2.434 5.755 20.524 1.00 97.19 150 LYS A C 1
ATOM 1262 O O . LYS A 1 150 ? -1.808 5.210 19.625 1.00 97.19 150 LYS A O 1
ATOM 1267 N N . ALA A 1 151 ? -3.697 6.145 20.356 1.00 97.00 151 ALA A N 1
ATOM 1268 C CA . ALA A 1 151 ? -4.373 6.033 19.063 1.00 97.00 151 ALA A CA 1
ATOM 1269 C C . ALA A 1 151 ? -3.724 6.929 17.993 1.00 97.00 151 ALA A C 1
ATOM 1271 O O . ALA A 1 151 ? -3.598 6.518 16.841 1.00 97.00 151 ALA A O 1
ATOM 1272 N N . THR A 1 152 ? -3.242 8.111 18.384 1.00 97.44 152 THR A N 1
ATOM 1273 C CA . THR A 1 152 ? -2.484 9.013 17.505 1.00 97.44 152 THR A CA 1
ATOM 1274 C C . THR A 1 152 ? -1.134 8.409 17.114 1.00 97.44 152 THR A C 1
ATOM 1276 O O . THR A 1 152 ? -0.748 8.490 15.949 1.00 97.44 152 THR A O 1
ATOM 1279 N N . GLU A 1 153 ? -0.438 7.754 18.048 1.00 97.31 153 GLU A N 1
ATOM 1280 C CA . GLU A 1 153 ? 0.804 7.016 17.766 1.00 97.31 153 GLU A CA 1
ATOM 1281 C C . GLU A 1 153 ? 0.565 5.871 16.768 1.00 97.31 153 GLU A C 1
ATOM 1283 O O . GLU A 1 153 ? 1.304 5.744 15.793 1.00 97.31 153 GLU A O 1
ATOM 1288 N N . ILE A 1 154 ? -0.505 5.085 16.957 1.00 96.88 154 ILE A N 1
ATOM 1289 C CA . ILE A 1 154 ? -0.899 4.014 16.023 1.00 96.88 154 ILE A CA 1
ATOM 1290 C C . ILE A 1 154 ? -1.211 4.597 14.643 1.00 96.88 154 ILE A C 1
ATOM 1292 O O . ILE A 1 154 ? -0.737 4.079 13.632 1.00 96.88 154 ILE A O 1
ATOM 1296 N N . PHE A 1 155 ? -1.969 5.694 14.585 1.00 97.06 155 PHE A N 1
ATOM 1297 C CA . PHE A 1 155 ? -2.263 6.382 13.332 1.00 97.06 155 PHE A CA 1
ATOM 1298 C C . PHE A 1 155 ? -0.982 6.834 12.619 1.00 97.06 155 PHE A C 1
ATOM 1300 O O . PHE A 1 155 ? -0.826 6.583 11.424 1.00 97.06 155 PHE A O 1
ATOM 1307 N N . GLN A 1 156 ? -0.041 7.449 13.339 1.00 96.81 156 GLN A N 1
ATOM 1308 C CA . GLN A 1 156 ? 1.240 7.887 12.782 1.00 96.81 156 GLN A CA 1
ATOM 1309 C C . GLN A 1 156 ? 2.084 6.710 12.292 1.00 96.81 156 GLN A C 1
ATOM 1311 O O . GLN A 1 156 ? 2.680 6.795 11.219 1.00 96.81 156 GLN A O 1
ATOM 1316 N N . GLU A 1 157 ? 2.104 5.595 13.022 1.00 95.44 157 GLU A N 1
ATOM 1317 C CA . GLU A 1 157 ? 2.765 4.368 12.577 1.00 95.44 157 GLU A CA 1
ATOM 1318 C C . GLU A 1 157 ? 2.133 3.840 11.280 1.00 95.44 157 GLU A C 1
ATOM 1320 O O . GLU A 1 157 ? 2.850 3.544 10.321 1.00 95.44 157 GLU A O 1
ATOM 1325 N N . CYS A 1 158 ? 0.801 3.792 11.205 1.00 96.44 158 CYS A N 1
ATOM 1326 C CA . CYS A 1 158 ? 0.078 3.365 10.006 1.00 96.44 158 CYS A CA 1
ATOM 1327 C C . CYS A 1 158 ? 0.332 4.301 8.815 1.00 96.44 158 CYS A C 1
ATOM 1329 O O . CYS A 1 158 ? 0.537 3.835 7.692 1.00 96.44 158 CYS A O 1
ATOM 1331 N N . TYR A 1 159 ? 0.367 5.612 9.054 1.00 95.38 159 TYR A N 1
ATOM 1332 C CA . TYR A 1 159 ? 0.624 6.626 8.034 1.00 95.38 159 TYR A CA 1
ATOM 1333 C C . TYR A 1 159 ? 2.061 6.561 7.498 1.00 95.38 159 TYR A C 1
ATOM 1335 O O . TYR A 1 159 ? 2.277 6.507 6.287 1.00 95.38 159 TYR A O 1
ATOM 1343 N N . ASN A 1 160 ? 3.056 6.484 8.386 1.00 93.50 160 ASN A N 1
ATOM 1344 C CA . ASN A 1 160 ? 4.474 6.410 8.011 1.00 93.50 160 ASN A CA 1
ATOM 1345 C C . ASN A 1 160 ? 4.804 5.137 7.219 1.00 93.50 160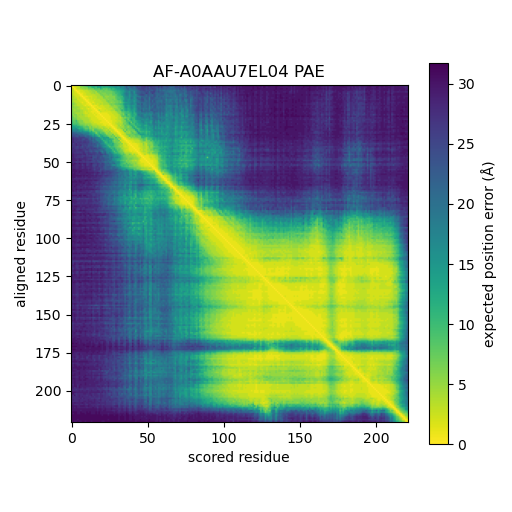 ASN A C 1
ATOM 1347 O O . ASN A 1 160 ? 5.689 5.147 6.361 1.00 93.50 160 ASN A O 1
ATOM 1351 N N . ASN A 1 161 ? 4.061 4.058 7.471 1.00 92.94 161 ASN A N 1
ATOM 1352 C CA . ASN A 1 161 ? 4.189 2.792 6.755 1.00 92.94 161 ASN A CA 1
ATOM 1353 C C . ASN A 1 161 ? 3.231 2.655 5.565 1.00 92.94 161 ASN A C 1
ATOM 1355 O O . ASN A 1 161 ? 3.141 1.576 4.991 1.00 92.94 161 ASN A O 1
ATOM 1359 N N . TRP A 1 162 ? 2.542 3.729 5.167 1.00 93.38 162 TRP A N 1
ATOM 1360 C CA . TRP A 1 162 ? 1.647 3.768 4.000 1.00 93.38 162 TRP A CA 1
ATOM 1361 C C . TRP A 1 162 ? 0.514 2.733 4.046 1.00 93.38 162 TRP A C 1
ATOM 1363 O O . TRP A 1 162 ? 0.019 2.287 3.011 1.00 93.38 162 TRP A O 1
ATOM 1373 N N . LEU A 1 163 ? 0.099 2.358 5.255 1.00 95.25 163 LEU A N 1
ATOM 1374 C CA . LEU A 1 163 ? -1.103 1.561 5.498 1.00 95.25 163 LEU A CA 1
ATOM 1375 C C . LEU A 1 163 ? -2.359 2.434 5.419 1.00 95.25 163 LEU A C 1
ATOM 1377 O O . LEU A 1 163 ? -3.434 1.957 5.071 1.00 95.25 163 LEU A O 1
ATOM 1381 N N . ILE A 1 164 ? -2.197 3.722 5.722 1.00 96.06 164 ILE A N 1
ATOM 1382 C CA . ILE A 1 164 ? -3.182 4.787 5.552 1.00 96.06 164 ILE A CA 1
ATOM 1383 C C . ILE A 1 164 ? -2.486 5.918 4.795 1.00 96.06 164 ILE A C 1
ATOM 1385 O O . ILE A 1 164 ? -1.356 6.282 5.122 1.00 96.06 164 ILE A O 1
ATOM 1389 N N . THR A 1 165 ? -3.139 6.483 3.784 1.00 94.44 165 THR A N 1
ATOM 1390 C CA . THR A 1 165 ? -2.561 7.532 2.936 1.00 94.44 165 THR A CA 1
ATOM 1391 C C . THR A 1 165 ? -3.430 8.773 2.922 1.00 94.44 165 THR A C 1
ATOM 1393 O O . THR A 1 165 ? -4.652 8.699 2.825 1.00 94.44 165 THR A O 1
ATOM 1396 N N . LYS A 1 166 ? -2.786 9.940 3.009 1.00 91.88 166 LYS A N 1
ATOM 1397 C CA . LYS A 1 166 ? -3.465 11.227 2.870 1.00 91.88 166 LYS A CA 1
ATOM 1398 C C . LYS A 1 166 ? -3.921 11.396 1.425 1.00 91.88 166 LYS A C 1
ATOM 1400 O O . LYS A 1 166 ? -3.125 11.256 0.496 1.00 91.88 166 LYS A O 1
ATOM 1405 N N . VAL A 1 167 ? -5.186 11.744 1.246 1.00 88.00 167 VAL A N 1
ATOM 1406 C CA . VAL A 1 167 ? -5.758 12.020 -0.067 1.00 88.00 167 VAL A CA 1
ATOM 1407 C C . VAL A 1 167 ? -5.355 13.430 -0.483 1.00 88.00 167 VAL A C 1
ATOM 1409 O O . VAL A 1 167 ? -5.694 14.410 0.179 1.00 88.00 167 VAL A O 1
ATOM 1412 N N . ASN A 1 168 ? -4.672 13.548 -1.619 1.00 75.19 168 ASN A N 1
ATOM 1413 C CA . ASN A 1 168 ? -4.414 14.845 -2.238 1.00 75.19 168 ASN A CA 1
ATOM 1414 C C . ASN A 1 168 ? -5.611 15.229 -3.114 1.00 75.19 168 ASN A C 1
ATOM 1416 O O . ASN A 1 168 ? -5.683 14.869 -4.291 1.00 75.19 168 ASN A O 1
ATOM 1420 N N . THR A 1 169 ? -6.577 15.943 -2.542 1.00 62.47 169 THR A N 1
ATOM 1421 C CA . THR A 1 169 ? -7.662 16.543 -3.321 1.00 62.47 169 THR A CA 1
ATOM 1422 C C . THR A 1 169 ? -7.142 17.782 -4.052 1.00 62.47 169 THR A C 1
ATOM 1424 O O . THR A 1 169 ? -6.423 18.609 -3.502 1.00 62.47 169 THR A O 1
ATOM 1427 N N . ARG A 1 170 ? -7.494 17.917 -5.338 1.00 57.12 170 ARG A N 1
ATOM 1428 C CA . ARG A 1 170 ? -7.218 19.142 -6.119 1.00 57.12 170 ARG A CA 1
ATOM 1429 C C . ARG A 1 170 ? -8.125 20.307 -5.721 1.00 57.12 170 ARG A C 1
ATOM 1431 O O . ARG A 1 170 ? -7.874 21.439 -6.116 1.00 57.12 170 ARG A O 1
ATOM 1438 N N . ILE A 1 171 ? -9.198 20.004 -4.999 1.00 58.12 171 ILE A N 1
ATOM 1439 C CA . ILE A 1 171 ? -10.151 20.976 -4.488 1.00 58.12 171 ILE A CA 1
ATOM 1440 C C . ILE A 1 171 ? -9.670 21.340 -3.083 1.00 58.12 171 ILE A C 1
ATOM 1442 O O . ILE A 1 171 ? -9.530 20.423 -2.270 1.00 58.12 171 ILE A O 1
ATOM 1446 N N . PRO A 1 172 ? -9.390 22.622 -2.801 1.00 55.28 172 PRO A N 1
ATOM 1447 C CA . PRO A 1 172 ? -9.087 23.060 -1.451 1.00 55.28 172 PRO A CA 1
ATOM 1448 C C . PRO A 1 172 ? -10.333 22.833 -0.594 1.00 55.28 172 PRO A C 1
ATOM 1450 O O . PRO A 1 172 ? -11.334 23.532 -0.727 1.00 55.28 172 PRO A O 1
ATOM 1453 N N . THR A 1 173 ? -10.280 21.790 0.221 1.00 63.97 173 THR A N 1
ATOM 1454 C CA . THR A 1 173 ? -11.192 21.563 1.334 1.00 63.97 173 THR A CA 1
ATOM 1455 C C . THR A 1 173 ? -10.438 21.916 2.606 1.00 63.97 173 THR A C 1
ATOM 1457 O O . THR A 1 173 ? -9.246 21.622 2.709 1.00 63.97 173 THR A O 1
ATOM 1460 N N . ASP A 1 174 ? -11.118 22.533 3.571 1.00 71.75 174 ASP A N 1
ATOM 1461 C CA . ASP A 1 174 ? -10.522 22.811 4.886 1.00 71.75 174 ASP A CA 1
ATOM 1462 C C . ASP A 1 174 ? -10.252 21.511 5.666 1.00 71.75 174 ASP A C 1
ATOM 1464 O O . ASP A 1 174 ? -9.402 21.465 6.553 1.00 71.75 174 ASP A O 1
ATOM 1468 N N . GLU A 1 175 ? -10.924 20.424 5.279 1.00 78.38 175 GLU A N 1
ATOM 1469 C CA . GLU A 1 175 ? -10.738 19.094 5.845 1.00 78.38 175 GLU A CA 1
ATOM 1470 C C . GLU A 1 175 ? -9.745 18.243 5.050 1.00 78.38 175 GLU A C 1
ATOM 1472 O O . GLU A 1 175 ? -9.774 18.168 3.814 1.00 78.38 175 GLU A O 1
ATOM 1477 N N . VAL A 1 176 ? -8.875 17.558 5.796 1.00 87.88 176 VAL A N 1
ATOM 1478 C CA . VAL A 1 176 ? -7.913 16.587 5.277 1.00 87.88 176 VAL A CA 1
ATOM 1479 C C . VAL A 1 176 ? -8.478 15.181 5.430 1.00 87.88 176 VAL A C 1
ATOM 1481 O O . VAL A 1 176 ? -8.739 14.720 6.540 1.00 87.88 176 VAL A O 1
ATOM 1484 N N . PHE A 1 177 ? -8.583 14.478 4.305 1.00 90.94 177 PHE A N 1
ATOM 1485 C CA . PHE A 1 177 ? -9.061 13.102 4.255 1.00 90.94 177 PHE A CA 1
ATOM 1486 C C . PHE A 1 177 ? -7.930 12.102 4.048 1.00 90.94 177 PHE A C 1
ATOM 1488 O O . PHE A 1 177 ? -6.901 12.394 3.431 1.00 90.94 177 PHE A O 1
ATOM 1495 N N . TYR A 1 178 ? -8.182 10.886 4.507 1.00 94.19 178 TYR A N 1
ATOM 1496 C CA . TYR A 1 178 ? -7.307 9.736 4.386 1.00 94.19 178 TYR A CA 1
ATOM 1497 C C . TYR A 1 178 ? -8.070 8.565 3.774 1.00 94.19 178 TYR A C 1
ATOM 1499 O O . TYR A 1 178 ? -9.292 8.476 3.883 1.00 94.19 178 TYR A O 1
ATOM 1507 N N . GLU A 1 179 ? -7.337 7.668 3.130 1.00 94.50 179 GLU A N 1
ATOM 1508 C CA . GLU A 1 179 ? -7.832 6.411 2.574 1.00 94.50 179 GLU A CA 1
ATOM 1509 C C . GLU A 1 179 ? -6.938 5.248 3.022 1.00 94.50 17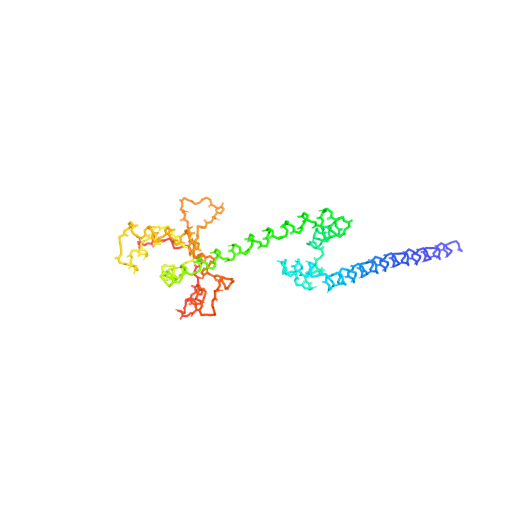9 GLU A C 1
ATOM 1511 O O . GLU A 1 179 ? -5.822 5.455 3.513 1.00 94.50 179 GLU A O 1
ATOM 1516 N N . VAL A 1 180 ? -7.424 4.018 2.851 1.00 94.94 180 VAL A N 1
ATOM 1517 C CA . VAL A 1 180 ? -6.593 2.822 3.031 1.00 94.94 180 VAL A CA 1
ATOM 1518 C C . VAL A 1 180 ? -5.458 2.864 2.014 1.00 94.94 180 VAL A C 1
ATOM 1520 O O . VAL A 1 180 ? -5.688 3.028 0.818 1.00 94.94 180 VAL A O 1
ATOM 1523 N N . GLY A 1 181 ? -4.231 2.728 2.500 1.00 93.12 181 GLY A N 1
ATOM 1524 C CA . GLY A 1 181 ? -3.039 2.839 1.682 1.00 93.12 181 GLY A CA 1
ATOM 1525 C C . GLY A 1 181 ? -2.898 1.689 0.692 1.00 93.12 181 GLY A C 1
ATOM 1526 O O . GLY A 1 181 ? -3.301 0.552 0.942 1.00 93.12 181 GLY A O 1
ATOM 1527 N N . PHE A 1 182 ? -2.256 1.980 -0.436 1.00 88.25 182 PHE A N 1
ATOM 1528 C CA . PHE A 1 182 ? -2.072 1.049 -1.553 1.00 88.25 182 PHE A CA 1
ATOM 1529 C C . PHE A 1 182 ? -1.402 -0.273 -1.160 1.00 88.25 182 PHE A C 1
ATOM 1531 O O . PHE A 1 182 ? -1.681 -1.293 -1.786 1.00 88.25 182 PHE A O 1
ATOM 1538 N N . ILE A 1 183 ? -0.577 -0.277 -0.106 1.00 88.50 183 ILE A N 1
ATOM 1539 C CA . ILE A 1 183 ? 0.058 -1.488 0.437 1.00 88.50 183 ILE A CA 1
ATOM 1540 C C . ILE A 1 183 ? -0.980 -2.514 0.918 1.00 88.50 183 ILE A C 1
ATOM 1542 O O . ILE A 1 183 ? -0.723 -3.713 0.856 1.00 88.50 183 ILE A O 1
ATOM 1546 N N . LEU A 1 184 ? -2.149 -2.058 1.374 1.00 92.00 184 LEU A N 1
ATOM 1547 C CA . LEU A 1 184 ? -3.250 -2.905 1.842 1.00 92.00 184 LEU A CA 1
ATOM 1548 C C . LEU A 1 184 ? -4.386 -3.052 0.816 1.00 92.00 184 LEU A C 1
ATOM 1550 O O . LEU A 1 184 ? -5.268 -3.894 0.985 1.00 92.00 184 LEU A O 1
ATOM 1554 N N . ASP A 1 185 ? -4.401 -2.228 -0.230 1.00 87.19 185 ASP A N 1
ATOM 1555 C CA . ASP A 1 185 ? -5.506 -2.177 -1.195 1.00 87.19 185 ASP A CA 1
ATOM 1556 C C . ASP A 1 185 ? -5.194 -2.903 -2.517 1.00 87.19 185 ASP A C 1
ATOM 1558 O O . ASP A 1 185 ? -6.093 -3.452 -3.155 1.00 87.19 185 ASP A O 1
ATOM 1562 N N . SER A 1 186 ? -3.918 -2.969 -2.920 1.00 85.31 186 SER A N 1
ATOM 1563 C CA . SER A 1 186 ? -3.500 -3.543 -4.206 1.00 85.31 186 SER A CA 1
ATOM 1564 C C . SER A 1 186 ? -2.901 -4.945 -4.077 1.00 85.31 186 SER A C 1
ATOM 1566 O O . SER A 1 186 ? -2.009 -5.195 -3.265 1.00 85.31 186 SER A O 1
ATOM 1568 N N . ASP A 1 187 ? -3.323 -5.847 -4.970 1.00 81.88 187 ASP A N 1
ATOM 1569 C CA . ASP A 1 187 ? -2.774 -7.205 -5.086 1.00 81.88 187 ASP A CA 1
ATOM 1570 C C . ASP A 1 187 ? -1.264 -7.213 -5.402 1.00 81.88 187 ASP A C 1
ATOM 1572 O O . ASP A 1 187 ? -0.570 -8.171 -5.068 1.00 81.88 187 ASP A O 1
ATOM 1576 N N . GLY A 1 188 ? -0.734 -6.137 -5.998 1.00 81.62 188 GLY A N 1
ATOM 1577 C CA . GLY A 1 188 ? 0.686 -6.014 -6.346 1.00 81.62 188 GLY A CA 1
ATOM 1578 C C . GLY A 1 188 ? 1.638 -5.906 -5.148 1.00 81.62 188 GLY A C 1
ATOM 1579 O O . GLY A 1 188 ? 2.843 -6.052 -5.329 1.00 81.62 188 GLY A O 1
ATOM 1580 N N . TYR A 1 189 ? 1.117 -5.667 -3.940 1.00 84.00 189 TYR A N 1
ATOM 1581 C CA . TYR A 1 189 ? 1.907 -5.584 -2.704 1.00 84.00 189 TYR A CA 1
ATOM 1582 C C . TYR A 1 189 ? 1.717 -6.790 -1.775 1.00 84.00 189 TYR A C 1
ATOM 1584 O O . TYR A 1 189 ? 2.228 -6.784 -0.654 1.00 84.00 189 TYR A O 1
ATOM 1592 N N . LYS A 1 190 ? 1.005 -7.832 -2.222 1.00 84.56 190 LYS A N 1
ATOM 1593 C CA . LYS A 1 190 ? 0.899 -9.090 -1.477 1.00 84.56 190 LYS A CA 1
ATOM 1594 C C . LYS A 1 190 ? 2.259 -9.786 -1.393 1.00 84.56 190 LYS A C 1
ATOM 1596 O O . LYS A 1 190 ? 2.941 -9.945 -2.402 1.00 84.56 190 LYS A O 1
ATOM 1601 N N . LEU A 1 191 ? 2.619 -10.262 -0.204 1.00 83.75 191 LEU A N 1
ATOM 1602 C CA . LEU A 1 191 ? 3.769 -11.145 0.024 1.00 83.75 191 LEU A CA 1
ATOM 1603 C C . LEU A 1 191 ? 3.378 -12.615 -0.081 1.00 83.75 191 LEU A C 1
ATOM 1605 O O . LEU A 1 191 ? 4.199 -13.454 -0.449 1.00 83.75 191 LEU A O 1
ATOM 1609 N N . THR A 1 192 ? 2.127 -12.936 0.250 1.00 84.44 192 THR A N 1
ATOM 1610 C CA . THR A 1 192 ? 1.587 -14.294 0.176 1.00 84.44 192 THR A CA 1
ATOM 1611 C C . THR A 1 192 ? 0.209 -14.303 -0.476 1.00 84.44 192 THR A C 1
ATOM 1613 O O . THR A 1 192 ? -0.484 -13.290 -0.524 1.00 84.44 192 THR A O 1
ATOM 1616 N N . GLN A 1 193 ? -0.232 -15.467 -0.956 1.00 81.69 193 GLN A N 1
ATOM 1617 C CA . GLN A 1 193 ? -1.579 -15.623 -1.522 1.00 81.69 193 GLN A CA 1
ATOM 1618 C C . GLN A 1 193 ? -2.700 -15.440 -0.488 1.00 81.69 193 GLN A C 1
ATOM 1620 O O . GLN A 1 193 ? -3.841 -15.195 -0.869 1.00 81.69 193 GLN A O 1
ATOM 1625 N N . ASN A 1 194 ? -2.380 -15.558 0.803 1.00 82.81 194 ASN A N 1
ATOM 1626 C CA . ASN A 1 194 ? -3.343 -15.422 1.893 1.00 82.81 194 ASN A CA 1
ATOM 1627 C C . ASN A 1 194 ? -3.485 -13.978 2.383 1.00 82.81 194 ASN A C 1
ATOM 1629 O O . ASN A 1 194 ? -4.355 -13.707 3.210 1.00 82.81 194 ASN A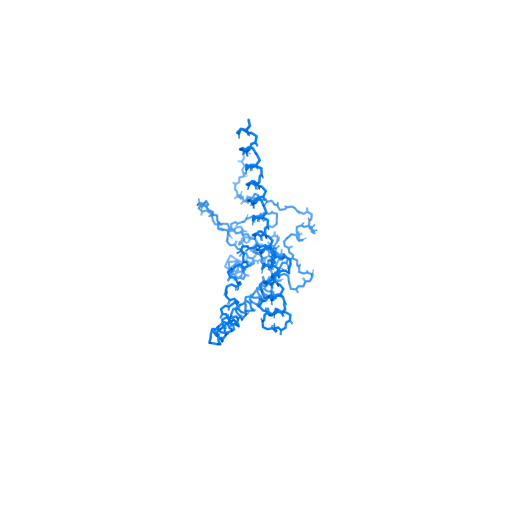 O 1
ATOM 1633 N N . ASP A 1 195 ? -2.635 -13.075 1.893 1.00 86.69 195 ASP A N 1
ATOM 1634 C CA . ASP A 1 195 ? -2.670 -11.665 2.241 1.00 86.69 195 ASP A CA 1
ATOM 1635 C C . ASP A 1 195 ? -4.032 -11.077 1.902 1.00 86.69 195 ASP A C 1
ATOM 1637 O O . ASP A 1 195 ? -4.501 -11.167 0.769 1.00 86.69 195 ASP A O 1
ATOM 1641 N N . LEU A 1 196 ? -4.640 -10.434 2.888 1.00 87.75 196 LEU A N 1
ATOM 1642 C CA . LEU A 1 196 ? -5.952 -9.843 2.740 1.00 87.75 196 LEU A CA 1
ATOM 1643 C C . LEU A 1 196 ? -5.831 -8.433 2.155 1.00 87.75 196 LEU A C 1
ATOM 1645 O O . LEU A 1 196 ? -5.227 -7.561 2.776 1.00 87.75 196 LEU A O 1
ATOM 1649 N N . THR A 1 197 ? -6.423 -8.191 0.985 1.00 92.81 197 THR A N 1
ATOM 1650 C CA . THR A 1 197 ? -6.641 -6.812 0.510 1.00 92.81 197 THR A CA 1
ATOM 1651 C C . THR A 1 197 ? -7.969 -6.264 1.004 1.00 92.81 197 THR A C 1
ATOM 1653 O O . THR A 1 197 ? -8.903 -7.022 1.283 1.00 92.81 197 THR A O 1
ATOM 1656 N N . ARG A 1 198 ? -8.111 -4.934 1.030 1.00 92.06 198 ARG A N 1
ATOM 1657 C CA . ARG A 1 198 ? -9.393 -4.285 1.352 1.00 92.06 198 ARG A CA 1
ATOM 1658 C C . ARG A 1 198 ? -10.531 -4.801 0.469 1.00 92.06 198 ARG A C 1
ATOM 1660 O O . ARG A 1 198 ? -11.617 -5.107 0.959 1.00 92.06 198 ARG A O 1
ATOM 1667 N N . LYS A 1 199 ? -10.279 -4.953 -0.834 1.00 90.81 199 LYS A N 1
ATOM 1668 C CA . LYS A 1 199 ? -11.244 -5.505 -1.796 1.00 90.81 199 LYS A CA 1
ATOM 1669 C C . LYS A 1 199 ? -11.690 -6.920 -1.423 1.00 90.81 199 LYS A C 1
ATOM 1671 O O . LYS A 1 199 ? -12.871 -7.243 -1.542 1.00 90.81 199 LYS A O 1
ATOM 1676 N N . GLU A 1 200 ? -10.768 -7.776 -0.998 1.00 92.25 200 GLU A N 1
ATOM 1677 C CA . GLU A 1 200 ? -11.093 -9.134 -0.555 1.00 92.25 200 GLU A CA 1
ATOM 1678 C C . GLU A 1 200 ? -11.820 -9.144 0.784 1.00 92.25 200 GLU A C 1
ATOM 1680 O O . GLU A 1 200 ? -12.768 -9.911 0.946 1.00 92.25 200 GLU A O 1
ATOM 1685 N N . TRP A 1 201 ? -11.432 -8.276 1.717 1.00 95.50 201 TRP A N 1
ATOM 1686 C CA . TRP A 1 201 ? -12.120 -8.123 2.993 1.00 95.50 201 TRP A CA 1
ATOM 1687 C C . TRP A 1 201 ? -13.572 -7.675 2.803 1.00 95.50 201 TRP A C 1
ATOM 1689 O O . TRP A 1 201 ? -14.476 -8.298 3.360 1.00 95.50 201 TRP A O 1
ATOM 1699 N N . LEU A 1 202 ? -13.824 -6.678 1.948 1.00 93.31 202 LEU A N 1
ATOM 1700 C CA . LEU A 1 202 ? -15.179 -6.228 1.611 1.00 93.31 202 LEU A CA 1
ATOM 1701 C C . LEU A 1 202 ? -16.020 -7.374 1.035 1.00 93.31 202 LEU A C 1
ATOM 1703 O O . LEU A 1 202 ? -17.139 -7.609 1.491 1.00 93.31 202 LEU A O 1
ATOM 1707 N N . LYS A 1 203 ? -15.455 -8.150 0.100 1.00 92.81 203 LYS A N 1
ATOM 1708 C CA . LYS A 1 203 ? -16.121 -9.334 -0.467 1.00 92.81 203 LYS A CA 1
ATOM 1709 C C . LYS A 1 203 ? -16.442 -10.389 0.591 1.00 92.81 203 LYS A C 1
ATOM 1711 O O . LYS A 1 203 ? -17.567 -10.874 0.622 1.00 92.81 203 LYS A O 1
ATOM 1716 N N . LYS A 1 204 ? -15.483 -10.730 1.463 1.00 93.62 204 LYS A N 1
ATOM 1717 C CA . LYS A 1 204 ? -15.680 -11.707 2.553 1.00 93.62 204 LYS A CA 1
ATOM 1718 C C . LYS A 1 204 ? -16.794 -11.280 3.515 1.00 93.62 204 LYS A C 1
ATOM 1720 O O . LYS A 1 204 ? -17.479 -12.139 4.057 1.00 93.62 204 LYS A O 1
ATOM 1725 N N . ASN A 1 205 ? -16.993 -9.974 3.686 1.00 93.19 205 ASN A N 1
ATOM 1726 C CA . ASN A 1 205 ? -17.994 -9.403 4.585 1.00 93.19 205 ASN A CA 1
ATOM 1727 C C . ASN A 1 205 ? -19.312 -9.005 3.891 1.00 93.19 205 ASN A C 1
ATOM 1729 O O . ASN A 1 205 ? -20.156 -8.386 4.533 1.00 93.19 205 ASN A O 1
ATOM 1733 N N . ASN A 1 206 ? -19.516 -9.349 2.611 1.00 92.94 206 ASN A N 1
ATOM 1734 C CA . ASN A 1 206 ? -20.692 -8.952 1.817 1.00 92.94 206 ASN A CA 1
ATOM 1735 C C . ASN A 1 206 ? -20.932 -7.430 1.785 1.00 92.94 206 ASN A C 1
ATOM 1737 O O . ASN A 1 206 ? -22.069 -6.960 1.834 1.00 92.94 206 ASN A O 1
ATOM 1741 N N . LYS A 1 207 ? -19.846 -6.658 1.706 1.00 90.56 207 LYS A N 1
ATOM 1742 C CA . LYS A 1 207 ? -19.852 -5.194 1.690 1.00 90.56 207 LYS A CA 1
ATOM 1743 C C . LYS A 1 207 ? -19.410 -4.658 0.334 1.00 90.56 207 LYS A C 1
ATOM 1745 O O . LYS A 1 207 ? -18.621 -5.282 -0.376 1.00 90.56 207 LYS A O 1
ATOM 1750 N N . VAL A 1 208 ? -19.908 -3.474 -0.009 1.00 88.25 208 VAL A N 1
ATOM 1751 C CA . VAL A 1 208 ? -19.524 -2.731 -1.215 1.00 88.25 208 VAL A CA 1
ATOM 1752 C C . VAL A 1 208 ? -18.922 -1.404 -0.780 1.00 88.25 208 VAL A C 1
ATOM 1754 O O . VAL A 1 208 ? -19.420 -0.780 0.153 1.00 88.25 208 VAL A O 1
ATOM 1757 N N . LEU A 1 209 ? -17.836 -1.003 -1.440 1.00 85.69 209 LEU A N 1
ATOM 1758 C CA . LEU A 1 209 ? -17.173 0.267 -1.173 1.00 85.69 209 LEU A CA 1
ATOM 1759 C C . LEU A 1 209 ? -18.127 1.425 -1.500 1.00 85.69 209 LEU A C 1
ATOM 1761 O O . LEU A 1 209 ? -18.603 1.542 -2.630 1.00 85.69 209 LEU A O 1
ATOM 1765 N N . ASP A 1 210 ? -18.388 2.274 -0.514 1.00 81.94 210 ASP A N 1
ATOM 1766 C CA . ASP A 1 210 ? -19.115 3.522 -0.675 1.00 81.94 210 ASP A CA 1
ATOM 1767 C C . ASP A 1 210 ? -18.119 4.639 -0.998 1.00 81.94 210 ASP A C 1
ATOM 1769 O O . ASP A 1 210 ? -17.248 4.989 -0.201 1.00 81.94 210 ASP A O 1
ATOM 1773 N N . HIS A 1 211 ? -18.243 5.201 -2.199 1.00 76.38 211 HIS A N 1
ATOM 1774 C CA . HIS A 1 211 ? -17.411 6.318 -2.645 1.00 76.38 211 HIS A CA 1
ATOM 1775 C C . HIS A 1 211 ? -17.834 7.664 -2.044 1.00 76.38 211 HIS A C 1
ATOM 1777 O O . HIS A 1 211 ? -17.171 8.676 -2.295 1.00 76.38 211 HIS A O 1
ATOM 1783 N N . ARG A 1 212 ? -18.918 7.698 -1.261 1.00 64.75 212 ARG A N 1
ATOM 1784 C CA . ARG A 1 212 ? -19.290 8.865 -0.463 1.00 64.75 212 ARG A CA 1
ATOM 1785 C C . ARG A 1 212 ? -18.296 9.047 0.683 1.00 64.75 212 ARG A C 1
ATOM 1787 O O . ARG A 1 212 ? -17.791 8.089 1.264 1.00 64.75 212 ARG A O 1
ATOM 1794 N N . ILE A 1 213 ? -17.995 10.307 0.975 1.00 60.72 213 ILE A N 1
ATOM 1795 C CA . ILE A 1 213 ? -17.222 10.685 2.157 1.00 60.72 213 ILE A CA 1
ATOM 1796 C C . ILE A 1 213 ? -18.142 10.499 3.362 1.00 60.72 213 ILE A C 1
ATOM 1798 O O . ILE A 1 213 ? -19.302 10.916 3.299 1.00 60.72 213 ILE A O 1
ATOM 1802 N N . ASN A 1 214 ? -17.646 9.882 4.437 1.00 55.81 214 ASN A N 1
ATOM 1803 C CA . ASN A 1 214 ? -18.368 9.927 5.699 1.00 55.81 214 ASN A CA 1
ATOM 1804 C C . ASN A 1 214 ? -18.306 11.365 6.215 1.00 55.81 214 ASN A C 1
ATOM 1806 O O . ASN A 1 214 ? -17.295 11.807 6.743 1.00 55.81 214 ASN A O 1
ATOM 1810 N N . LEU A 1 215 ? -19.365 12.129 5.984 1.00 52.72 215 LEU A N 1
ATOM 1811 C CA . LEU A 1 215 ? -19.575 13.382 6.687 1.00 52.72 215 LEU A CA 1
ATOM 1812 C C . LEU A 1 215 ? -20.392 13.004 7.913 1.00 52.72 215 LEU A C 1
ATOM 1814 O O . LEU A 1 215 ? -21.622 13.013 7.880 1.00 52.72 215 LEU A O 1
ATOM 1818 N N . ALA A 1 216 ? -19.716 12.574 8.975 1.00 45.56 216 ALA A N 1
ATOM 1819 C CA . ALA A 1 216 ? -20.363 12.448 10.269 1.00 45.56 216 ALA A CA 1
ATOM 1820 C C . ALA A 1 216 ? -20.688 13.859 10.776 1.00 45.56 216 ALA A C 1
ATOM 1822 O O . ALA A 1 216 ? -19.901 14.447 11.504 1.00 45.56 216 ALA A O 1
ATOM 1823 N N . ASN A 1 217 ? -21.808 14.408 10.304 1.00 41.84 217 ASN A N 1
ATOM 1824 C CA . ASN A 1 217 ? -22.662 15.412 10.933 1.00 41.84 217 ASN A CA 1
ATOM 1825 C C . ASN A 1 217 ? -23.800 15.716 9.959 1.00 41.84 217 ASN A C 1
ATOM 1827 O O . ASN A 1 217 ? -23.685 16.614 9.141 1.00 41.84 217 ASN A O 1
ATOM 1831 N N . ASP A 1 218 ? -24.868 14.927 10.036 1.00 37.19 218 ASP A N 1
ATOM 1832 C CA . ASP A 1 218 ? -26.231 15.419 9.834 1.00 37.19 218 ASP A CA 1
ATOM 1833 C C . ASP A 1 218 ? -27.203 14.321 10.260 1.00 37.19 218 ASP A C 1
ATOM 1835 O O . ASP A 1 218 ? -27.456 13.377 9.519 1.00 37.19 218 ASP A O 1
ATOM 1839 N N . LEU A 1 219 ? -27.690 14.426 11.496 1.00 33.09 219 LEU A N 1
ATOM 1840 C CA . LEU A 1 219 ? -29.108 14.332 11.866 1.00 33.09 219 LEU A CA 1
ATOM 1841 C C . LEU A 1 219 ? -29.242 14.931 13.288 1.00 33.09 219 LEU A C 1
ATOM 1843 O O . LEU A 1 219 ? -28.370 14.671 14.121 1.00 33.09 219 LEU A O 1
ATOM 1847 N N . PRO A 1 220 ? -30.295 15.720 13.595 1.00 34.59 220 PRO A N 1
ATOM 1848 C CA . PRO A 1 220 ? -31.655 15.498 13.104 1.00 34.59 220 PRO A CA 1
ATOM 1849 C C . PRO A 1 220 ? -32.336 16.724 12.461 1.00 34.59 220 PRO A C 1
ATOM 1851 O O . PRO A 1 220 ? -32.128 17.863 12.877 1.00 34.59 220 PRO A O 1
ATOM 1854 N N . PHE A 1 221 ? -33.233 16.452 11.510 1.00 39.56 221 PHE A N 1
ATOM 1855 C CA . PHE A 1 221 ? -34.498 17.185 11.389 1.00 39.56 221 PHE A CA 1
ATOM 1856 C C . PHE A 1 221 ? -35.603 16.331 12.008 1.00 39.56 221 PHE A C 1
ATOM 1858 O O . PHE A 1 221 ? -35.531 15.090 11.839 1.00 39.56 221 PHE A O 1
#